Protein AF-A0A1Y1RJQ8-F1 (afdb_monomer)

Radius of gyration: 28.85 Å; Cα contacts (8 Å, |Δi|>4): 437; chains: 1; bounding box: 69×80×70 Å

Structure (mmCIF, N/CA/C/O backbone):
data_AF-A0A1Y1RJQ8-F1
#
_entry.id   AF-A0A1Y1RJQ8-F1
#
loop_
_atom_site.group_PDB
_atom_site.id
_atom_site.type_symbol
_atom_site.label_atom_id
_atom_site.label_alt_id
_atom_site.label_comp_id
_atom_site.label_asym_id
_atom_site.label_entity_id
_atom_site.label_seq_id
_atom_site.pdbx_PDB_ins_code
_atom_site.Cartn_x
_atom_site.Cartn_y
_atom_site.Cartn_z
_atom_site.occupancy
_atom_site.B_iso_or_equiv
_atom_site.auth_seq_id
_atom_site.auth_comp_id
_atom_site.auth_asym_id
_atom_site.auth_atom_id
_atom_site.pdbx_PDB_model_num
ATOM 1 N N . MET A 1 1 ? 31.037 60.195 -4.379 1.00 58.50 1 MET A N 1
ATOM 2 C CA . MET A 1 1 ? 31.480 58.779 -4.381 1.00 58.50 1 MET A CA 1
ATOM 3 C C . MET A 1 1 ? 30.367 57.716 -4.302 1.00 58.50 1 MET A C 1
ATOM 5 O O . MET A 1 1 ? 30.694 56.552 -4.459 1.00 58.50 1 MET A O 1
ATOM 9 N N . ARG A 1 2 ? 29.068 58.037 -4.128 1.00 60.66 2 ARG A N 1
ATOM 10 C CA . ARG A 1 2 ? 27.996 57.008 -4.025 1.00 60.66 2 ARG A CA 1
ATOM 11 C C . ARG A 1 2 ? 27.437 56.476 -5.358 1.00 60.66 2 ARG A C 1
ATOM 13 O O . ARG A 1 2 ? 26.964 55.348 -5.404 1.00 60.66 2 ARG A O 1
ATOM 20 N N . LYS A 1 3 ? 27.526 57.255 -6.444 1.00 63.34 3 LYS A N 1
ATOM 21 C CA . LYS A 1 3 ? 27.051 56.862 -7.785 1.00 63.34 3 LYS A CA 1
ATOM 22 C C . LYS A 1 3 ? 27.709 55.590 -8.369 1.00 63.34 3 LYS A C 1
ATOM 24 O O . LYS A 1 3 ? 26.961 54.772 -8.890 1.00 63.34 3 LYS A O 1
ATOM 29 N N . PRO A 1 4 ? 29.039 55.365 -8.267 1.00 74.38 4 PRO A N 1
ATOM 30 C CA . PRO A 1 4 ? 29.648 54.153 -8.825 1.00 74.38 4 PRO A CA 1
ATOM 31 C C . PRO A 1 4 ? 29.247 52.885 -8.063 1.00 74.38 4 PRO A C 1
ATOM 33 O O . PRO A 1 4 ? 29.006 51.862 -8.686 1.00 74.38 4 PRO A O 1
ATOM 36 N N . ILE A 1 5 ? 29.089 52.960 -6.736 1.00 80.38 5 ILE A N 1
ATOM 37 C CA . ILE A 1 5 ? 28.665 51.813 -5.917 1.00 80.38 5 ILE A CA 1
ATOM 38 C C . ILE A 1 5 ? 27.231 51.404 -6.271 1.00 80.38 5 ILE A C 1
ATOM 40 O O . ILE A 1 5 ? 26.983 50.226 -6.481 1.00 80.38 5 ILE A O 1
ATOM 44 N N . PHE A 1 6 ? 26.321 52.375 -6.411 1.00 84.50 6 PHE A N 1
ATOM 45 C CA . PHE A 1 6 ? 24.935 52.127 -6.825 1.00 84.50 6 PHE A CA 1
ATOM 46 C C . PHE A 1 6 ? 24.837 51.500 -8.225 1.00 84.50 6 PHE A C 1
ATOM 48 O O . PHE A 1 6 ? 24.036 50.600 -8.455 1.00 84.50 6 PHE A O 1
ATOM 55 N N . MET A 1 7 ? 25.677 51.951 -9.158 1.00 82.06 7 MET A N 1
ATOM 56 C CA . MET A 1 7 ? 25.718 51.412 -10.517 1.00 82.06 7 MET A CA 1
ATOM 57 C C . MET A 1 7 ? 26.239 49.967 -10.544 1.00 82.06 7 MET A C 1
ATOM 59 O O . MET A 1 7 ? 25.700 49.141 -11.274 1.00 82.06 7 MET A O 1
ATOM 63 N N . ILE A 1 8 ? 27.236 49.642 -9.713 1.00 87.12 8 ILE A N 1
ATOM 64 C CA . ILE A 1 8 ? 27.783 48.283 -9.592 1.00 87.12 8 ILE A CA 1
ATOM 65 C C . ILE A 1 8 ? 26.758 47.329 -8.967 1.00 87.12 8 ILE A C 1
ATOM 67 O O . ILE A 1 8 ? 26.554 46.239 -9.495 1.00 87.12 8 ILE A O 1
ATOM 71 N N . THR A 1 9 ? 26.062 47.724 -7.895 1.00 86.69 9 THR A N 1
ATOM 72 C CA . THR A 1 9 ? 24.996 46.883 -7.321 1.00 86.69 9 THR A CA 1
ATOM 73 C C . THR A 1 9 ? 23.839 46.681 -8.291 1.00 86.69 9 THR A C 1
ATOM 75 O O . THR A 1 9 ? 23.338 45.565 -8.393 1.00 86.69 9 THR A O 1
ATOM 78 N N . MET A 1 10 ? 23.447 47.706 -9.053 1.00 88.25 10 MET A N 1
ATOM 79 C CA . MET A 1 10 ? 22.406 47.559 -10.075 1.00 88.25 10 MET A CA 1
ATOM 80 C C . MET A 1 10 ? 22.827 46.589 -11.190 1.00 88.25 10 MET A C 1
ATOM 82 O O . MET A 1 10 ? 22.010 45.794 -11.646 1.00 88.25 10 MET A O 1
ATOM 86 N N . LEU A 1 11 ? 24.103 46.610 -11.594 1.00 88.19 11 LEU A N 1
ATOM 87 C CA . LEU A 1 11 ? 24.647 45.691 -12.596 1.00 88.19 11 LEU A CA 1
ATOM 88 C C . LEU A 1 11 ? 24.654 44.239 -12.093 1.00 88.19 11 LEU A C 1
ATOM 90 O O . LEU A 1 11 ? 24.272 43.337 -12.830 1.00 88.19 11 LEU A O 1
ATOM 94 N N . ILE A 1 12 ? 25.035 44.015 -10.832 1.00 88.88 12 ILE A N 1
ATOM 95 C CA . ILE A 1 12 ? 25.024 42.681 -10.209 1.00 88.88 12 ILE A CA 1
ATOM 96 C C . ILE A 1 12 ? 23.592 42.144 -10.111 1.00 88.88 12 ILE A C 1
ATOM 98 O O . ILE A 1 12 ? 23.353 40.986 -10.444 1.00 88.88 12 ILE A O 1
ATOM 102 N N . ILE A 1 13 ? 22.632 42.987 -9.715 1.00 89.12 13 ILE A N 1
ATOM 103 C CA . ILE A 1 13 ? 21.210 42.619 -9.674 1.00 89.12 13 ILE A CA 1
ATOM 104 C C . ILE A 1 13 ? 20.706 42.278 -11.080 1.00 89.12 13 ILE A C 1
ATOM 106 O O . ILE A 1 13 ? 20.003 41.288 -11.245 1.00 89.12 13 ILE A O 1
ATOM 110 N N . LEU A 1 14 ? 21.089 43.052 -12.099 1.00 89.12 14 LEU A N 1
ATOM 111 C CA . LEU A 1 14 ? 20.691 42.790 -13.480 1.00 89.12 14 LEU A CA 1
ATOM 112 C C . LEU A 1 14 ? 21.265 41.462 -13.992 1.00 89.12 14 LEU A C 1
ATOM 114 O O . LEU A 1 14 ? 20.522 40.677 -14.567 1.00 89.12 14 LEU A O 1
ATOM 118 N N . ILE A 1 15 ? 22.546 41.178 -13.729 1.00 87.38 15 ILE A N 1
ATOM 119 C CA . ILE A 1 15 ? 23.178 39.902 -14.095 1.00 87.38 15 ILE A CA 1
ATOM 120 C C . ILE A 1 15 ? 22.456 38.740 -13.403 1.00 87.38 15 ILE A C 1
ATOM 122 O O . ILE A 1 15 ? 22.076 37.780 -14.068 1.00 87.38 15 ILE A O 1
ATOM 126 N N . PHE A 1 16 ? 22.185 38.858 -12.103 1.00 86.38 16 PHE A N 1
ATOM 127 C CA . PHE A 1 16 ? 21.481 37.830 -11.336 1.00 86.38 16 PHE A CA 1
ATOM 128 C C . PHE A 1 16 ? 20.039 37.604 -11.823 1.00 86.38 16 PHE A C 1
ATOM 130 O O . PHE A 1 16 ? 19.578 36.469 -11.927 1.00 86.38 16 PHE A O 1
ATOM 137 N N . LEU A 1 17 ? 19.329 38.673 -12.194 1.00 82.88 17 LEU A N 1
ATOM 138 C CA . LEU A 1 17 ? 18.002 38.569 -12.802 1.00 82.88 17 LEU A CA 1
ATOM 139 C C . LEU A 1 17 ? 18.067 37.919 -14.187 1.00 82.88 17 LEU A C 1
ATOM 141 O O . LEU A 1 17 ? 17.207 37.106 -14.504 1.00 82.88 17 LEU A O 1
ATOM 145 N N . THR A 1 18 ? 19.086 38.223 -14.997 1.00 78.88 18 THR A N 1
ATOM 146 C CA . THR A 1 18 ? 19.250 37.591 -16.315 1.00 78.88 18 THR A CA 1
ATOM 147 C C . THR A 1 18 ? 19.626 36.120 -16.228 1.00 78.88 18 THR A C 1
ATOM 149 O O . THR A 1 18 ? 19.178 35.358 -17.076 1.00 78.88 18 THR A O 1
ATOM 152 N N . THR A 1 19 ? 20.397 35.691 -15.222 1.00 76.50 19 THR A N 1
ATOM 153 C CA . THR A 1 19 ? 20.696 34.265 -15.020 1.00 76.50 19 THR A CA 1
ATOM 154 C C . THR A 1 19 ? 19.453 33.512 -14.576 1.00 76.50 19 THR A C 1
ATOM 156 O O . THR A 1 19 ? 19.114 32.523 -15.204 1.00 76.50 19 THR A O 1
ATOM 159 N N . ILE A 1 20 ? 18.699 34.040 -13.604 1.00 75.19 20 ILE A N 1
ATOM 160 C CA . ILE A 1 20 ? 17.432 33.428 -13.168 1.00 75.19 20 ILE A CA 1
ATOM 161 C C . ILE A 1 20 ? 16.429 33.355 -14.324 1.00 75.19 20 ILE A C 1
ATOM 163 O O . ILE A 1 20 ? 15.769 32.339 -14.519 1.00 75.19 20 ILE A O 1
ATOM 167 N N . PHE A 1 21 ? 16.306 34.435 -15.098 1.00 73.12 21 PHE A N 1
ATOM 168 C CA . PHE A 1 21 ? 15.385 34.486 -16.227 1.00 73.12 21 PHE A CA 1
ATOM 169 C C . PHE A 1 21 ? 15.815 33.553 -17.364 1.00 73.12 21 PHE A C 1
ATOM 171 O O . PHE A 1 21 ? 14.969 32.894 -17.962 1.00 73.12 21 PHE A O 1
ATOM 178 N N . ASN A 1 22 ? 17.118 33.459 -17.643 1.00 73.00 22 ASN A N 1
ATOM 179 C CA . ASN A 1 22 ? 17.637 32.489 -18.599 1.00 73.00 22 ASN A CA 1
ATOM 180 C C . ASN A 1 22 ? 17.393 31.064 -18.120 1.00 73.00 22 ASN A C 1
ATOM 182 O O . ASN A 1 22 ? 16.902 30.281 -18.915 1.00 73.00 22 ASN A O 1
ATOM 186 N N . ASP A 1 23 ? 17.675 30.732 -16.861 1.00 73.25 23 ASP A N 1
ATOM 187 C CA . ASP A 1 23 ? 17.463 29.384 -16.325 1.00 73.25 23 ASP A CA 1
ATOM 188 C C . ASP A 1 23 ? 15.987 28.969 -16.443 1.00 73.25 23 ASP A C 1
ATOM 190 O O . ASP A 1 23 ? 15.690 27.893 -16.959 1.00 73.25 23 ASP A O 1
ATOM 194 N N . ALA A 1 24 ? 15.054 29.867 -16.103 1.00 68.62 24 ALA A N 1
ATOM 195 C CA . ALA A 1 24 ? 13.619 29.626 -16.274 1.00 68.62 24 ALA A CA 1
ATOM 196 C C . ALA A 1 24 ? 13.218 29.424 -17.751 1.00 68.62 24 ALA A C 1
ATOM 198 O O . ALA A 1 24 ? 12.455 28.513 -18.076 1.00 68.62 24 ALA A O 1
ATOM 199 N N . LEU A 1 25 ? 13.757 30.237 -18.668 1.00 70.50 25 LEU A N 1
ATOM 200 C CA . LEU A 1 25 ? 13.516 30.080 -20.106 1.00 70.50 25 LEU A CA 1
ATOM 201 C C . LEU A 1 25 ? 14.195 28.837 -20.696 1.00 70.50 25 LEU A C 1
ATOM 203 O O . LEU A 1 25 ? 13.677 28.263 -21.653 1.00 70.50 25 LEU A O 1
ATOM 207 N N . TYR A 1 26 ? 15.350 28.429 -20.170 1.00 75.06 26 TYR A N 1
ATOM 208 C CA . TYR A 1 26 ? 16.044 27.207 -20.566 1.00 75.06 26 TYR A CA 1
ATOM 209 C C . TYR A 1 26 ? 15.225 25.982 -20.165 1.00 75.06 26 TYR A C 1
ATOM 211 O O . TYR A 1 26 ? 15.033 25.105 -21.002 1.00 75.06 26 TYR A O 1
ATOM 219 N N . GLU A 1 27 ? 14.677 25.945 -18.949 1.00 70.62 27 GLU A N 1
ATOM 220 C CA . GLU A 1 27 ? 13.805 24.852 -18.502 1.00 70.62 27 GLU A CA 1
ATOM 221 C C . GLU A 1 27 ? 12.527 24.736 -19.345 1.00 70.62 27 GLU A C 1
ATOM 223 O O . GLU A 1 27 ? 12.127 23.632 -19.723 1.00 70.62 27 GLU A O 1
ATOM 228 N N . GLU A 1 28 ? 11.883 25.859 -19.677 1.00 72.25 28 GLU A N 1
ATOM 229 C CA . GLU A 1 28 ? 10.682 25.859 -20.519 1.00 72.25 28 GLU A CA 1
ATO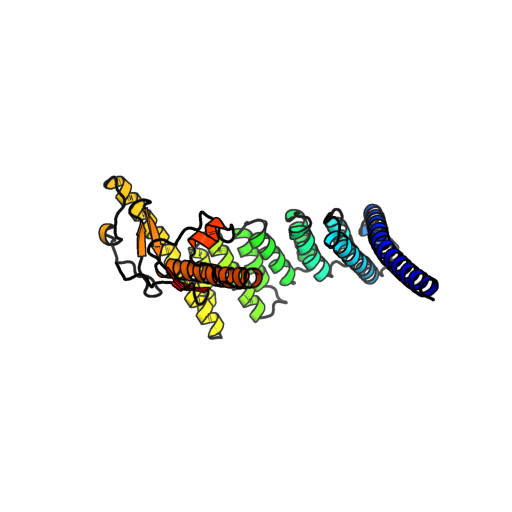M 230 C C . GLU A 1 28 ? 10.992 25.435 -21.963 1.00 72.25 28 GLU A C 1
ATOM 232 O O . GLU A 1 28 ? 10.290 24.595 -22.530 1.00 72.25 28 GLU A O 1
ATOM 237 N N . ARG A 1 29 ? 12.079 25.950 -22.554 1.00 73.25 29 ARG A N 1
ATOM 238 C CA . ARG A 1 29 ? 12.508 25.570 -23.910 1.00 73.25 29 ARG A CA 1
ATOM 239 C C . ARG A 1 29 ? 12.917 24.110 -24.002 1.00 73.25 29 ARG A C 1
ATOM 241 O O . ARG A 1 29 ? 12.561 23.457 -24.981 1.00 73.25 29 ARG A O 1
ATOM 248 N N . GLU A 1 30 ? 13.651 23.603 -23.017 1.00 75.06 30 GLU A N 1
ATOM 249 C CA . GLU A 1 30 ? 14.094 22.211 -23.019 1.00 75.06 30 GLU A CA 1
ATOM 250 C C . GLU A 1 30 ? 12.903 21.262 -22.843 1.00 75.06 30 GLU A C 1
ATOM 252 O O . GLU A 1 30 ? 12.811 20.275 -23.565 1.00 75.06 30 GLU A O 1
ATOM 257 N N . ARG A 1 31 ? 11.916 21.603 -22.001 1.00 74.88 31 ARG A N 1
ATOM 258 C CA . ARG A 1 31 ? 10.649 20.856 -21.905 1.00 74.88 31 ARG A CA 1
ATOM 259 C C . ARG A 1 31 ? 9.918 20.796 -23.244 1.00 74.88 31 ARG A C 1
ATOM 261 O O . ARG A 1 31 ? 9.636 19.707 -23.727 1.00 74.88 31 ARG A O 1
ATOM 268 N N . VAL A 1 32 ? 9.670 21.951 -23.869 1.00 75.19 32 VAL A N 1
ATOM 269 C CA . VAL A 1 32 ? 8.973 22.043 -25.165 1.00 75.19 32 VAL A CA 1
ATOM 270 C C . VAL A 1 32 ? 9.724 21.277 -26.260 1.00 75.19 32 VAL A C 1
ATOM 272 O O . VAL A 1 32 ? 9.112 20.625 -27.108 1.00 75.19 32 VAL A O 1
ATOM 275 N N . ARG A 1 33 ? 11.059 21.322 -26.238 1.00 77.00 33 ARG A N 1
ATOM 276 C CA . ARG A 1 33 ? 11.903 20.548 -27.146 1.00 77.00 33 ARG A CA 1
ATOM 277 C C . ARG A 1 33 ? 11.754 19.047 -26.911 1.00 77.00 33 ARG A C 1
ATOM 279 O O . ARG A 1 33 ? 11.549 18.324 -27.881 1.00 77.00 33 ARG A O 1
ATOM 286 N N . ILE A 1 34 ? 11.851 18.580 -25.665 1.00 75.00 34 ILE A N 1
ATOM 287 C CA . ILE A 1 34 ? 11.703 17.158 -25.333 1.00 75.00 34 ILE A CA 1
ATOM 288 C C . ILE A 1 34 ? 10.293 16.680 -25.700 1.00 75.00 34 ILE A C 1
ATOM 290 O O . ILE A 1 34 ? 10.169 15.625 -26.311 1.00 75.00 34 ILE A O 1
ATOM 294 N N . ASP A 1 35 ? 9.245 17.460 -25.425 1.00 76.25 35 ASP A N 1
ATOM 295 C CA . ASP A 1 35 ? 7.868 17.154 -25.836 1.00 76.25 35 ASP A CA 1
ATOM 296 C C . ASP A 1 35 ? 7.753 16.937 -27.350 1.00 76.25 35 ASP A C 1
ATOM 298 O O . ASP A 1 35 ? 7.190 15.935 -27.795 1.00 76.25 35 ASP A O 1
ATOM 302 N N . MET A 1 36 ? 8.320 17.843 -28.156 1.00 71.94 36 MET A N 1
ATOM 303 C CA . MET A 1 36 ? 8.352 17.668 -29.610 1.00 71.94 36 MET A CA 1
ATOM 304 C C . MET A 1 36 ? 9.169 16.437 -30.008 1.00 71.94 36 MET A C 1
ATOM 306 O O . MET A 1 36 ? 8.701 15.634 -30.812 1.00 71.94 36 MET A O 1
ATOM 310 N N . GLU A 1 37 ? 10.365 16.248 -29.443 1.00 75.62 37 GLU A N 1
ATOM 311 C CA . GLU A 1 37 ? 11.200 15.077 -29.730 1.00 75.62 37 GLU A CA 1
ATOM 312 C C . GLU A 1 37 ? 10.463 13.763 -29.428 1.00 75.62 37 GLU A C 1
ATOM 314 O O . GLU A 1 37 ? 10.590 12.823 -30.209 1.00 75.62 37 GLU A O 1
ATOM 319 N N . MET A 1 38 ? 9.669 13.703 -28.352 1.00 77.38 38 MET A N 1
ATOM 320 C CA . MET A 1 38 ? 8.907 12.512 -27.955 1.00 77.38 38 MET A CA 1
ATOM 321 C C . MET A 1 38 ? 7.653 12.295 -28.798 1.00 77.38 38 MET A C 1
ATOM 323 O O . MET A 1 38 ? 7.355 11.153 -29.148 1.00 77.38 38 MET A O 1
ATOM 327 N N . ALA A 1 39 ? 6.964 13.369 -29.188 1.00 71.38 39 ALA A N 1
ATOM 328 C CA . ALA A 1 39 ? 5.817 13.295 -30.090 1.00 71.38 39 ALA A CA 1
ATOM 329 C C . ALA A 1 39 ? 6.194 12.725 -31.471 1.00 71.38 39 ALA A C 1
ATOM 331 O O . ALA A 1 39 ? 5.405 12.000 -32.077 1.00 71.38 39 ALA A O 1
ATOM 332 N N . TYR A 1 40 ? 7.401 13.029 -31.963 1.00 67.75 40 TYR A N 1
ATOM 333 C CA . TYR A 1 40 ? 7.912 12.531 -33.246 1.00 67.75 40 TYR A CA 1
ATOM 334 C C . TYR A 1 40 ? 8.837 11.315 -33.114 1.00 67.75 40 TYR A C 1
ATOM 336 O O . TYR A 1 40 ? 9.342 10.824 -34.128 1.00 67.75 40 TYR A O 1
ATOM 344 N N . PHE A 1 41 ? 9.083 10.821 -31.896 1.00 71.69 41 PHE A N 1
ATOM 345 C CA . PHE A 1 41 ? 9.999 9.704 -31.702 1.00 71.69 41 PHE A CA 1
ATOM 346 C C . PHE A 1 41 ? 9.408 8.429 -32.324 1.00 71.69 41 PHE A C 1
ATOM 348 O O . PHE A 1 41 ? 8.265 8.072 -32.009 1.00 71.69 41 PHE A O 1
ATOM 355 N N . PRO A 1 42 ? 10.148 7.739 -33.213 1.00 69.75 42 PRO A N 1
ATOM 356 C CA . PRO A 1 42 ? 9.630 6.580 -33.928 1.00 69.75 42 PRO A CA 1
ATOM 357 C C . PRO A 1 42 ? 9.262 5.447 -32.967 1.00 69.75 42 PRO A C 1
ATOM 359 O O . PRO A 1 42 ? 9.831 5.315 -31.882 1.00 69.75 42 PRO A O 1
ATOM 362 N N . ASN A 1 43 ? 8.317 4.599 -33.386 1.00 67.12 43 ASN A N 1
ATOM 363 C CA . ASN A 1 43 ? 7.957 3.415 -32.610 1.00 67.12 43 ASN A CA 1
ATOM 364 C C . ASN A 1 43 ? 9.181 2.494 -32.415 1.00 67.12 43 ASN A C 1
ATOM 366 O O . ASN A 1 43 ? 10.096 2.461 -33.245 1.00 67.12 43 ASN A O 1
ATOM 370 N N . GLY A 1 44 ? 9.201 1.739 -31.312 1.00 62.44 44 GLY A N 1
ATOM 371 C CA . GLY A 1 44 ? 10.363 0.931 -30.927 1.00 62.44 44 GLY A CA 1
ATOM 372 C C . GLY A 1 44 ? 10.797 -0.077 -31.998 1.00 62.44 44 GLY A C 1
ATOM 373 O O . GLY A 1 44 ? 11.987 -0.323 -32.163 1.00 62.44 44 GLY A O 1
ATOM 374 N N . VAL A 1 45 ? 9.856 -0.589 -32.799 1.00 65.31 45 VAL A N 1
ATOM 375 C CA . VAL A 1 45 ? 10.121 -1.547 -33.887 1.00 65.31 45 VAL A CA 1
ATOM 376 C C . VAL A 1 45 ? 10.975 -0.936 -35.002 1.00 65.31 45 VAL A C 1
ATOM 378 O O . VAL A 1 45 ? 11.930 -1.567 -35.454 1.00 65.31 45 VAL A O 1
ATOM 381 N N . PHE A 1 46 ? 10.662 0.286 -35.442 1.00 67.94 46 PHE A N 1
ATOM 382 C CA . PHE A 1 46 ? 11.440 0.972 -36.478 1.00 67.94 46 PHE A CA 1
ATOM 383 C C . PHE A 1 46 ? 12.817 1.382 -35.955 1.00 67.94 46 PHE A C 1
ATOM 385 O O . PHE A 1 46 ? 13.829 1.228 -36.641 1.00 67.94 46 PHE A O 1
ATOM 392 N N . LEU A 1 47 ? 12.867 1.856 -34.710 1.00 73.00 47 LEU A N 1
ATOM 393 C CA . LEU A 1 47 ? 14.119 2.277 -34.101 1.00 73.00 47 LEU A CA 1
ATOM 394 C C . LEU A 1 47 ? 15.085 1.104 -33.906 1.00 73.00 47 LEU A C 1
ATOM 396 O O . LEU A 1 47 ? 16.267 1.250 -34.196 1.00 73.00 47 LEU A O 1
ATOM 400 N N . LYS A 1 48 ? 14.576 -0.073 -33.525 1.00 74.06 48 LYS A N 1
ATOM 401 C CA . LYS A 1 48 ? 15.361 -1.310 -33.403 1.00 74.06 48 LYS A CA 1
ATOM 402 C C . LYS A 1 48 ? 16.096 -1.674 -34.698 1.00 74.06 48 LYS A C 1
ATOM 404 O O . LYS A 1 48 ? 17.256 -2.069 -34.686 1.00 74.06 48 LYS A O 1
ATOM 409 N N . GLN A 1 49 ? 15.445 -1.484 -35.846 1.00 76.06 49 GLN A N 1
ATOM 410 C CA . GLN A 1 49 ? 16.076 -1.708 -37.150 1.00 76.06 49 GLN A CA 1
ATOM 411 C C . GLN A 1 49 ? 17.141 -0.646 -37.461 1.00 76.06 49 GLN A C 1
ATOM 413 O O . GLN A 1 49 ? 18.197 -0.971 -38.001 1.00 76.06 49 GLN A O 1
ATOM 418 N N . ALA A 1 50 ? 16.885 0.612 -37.092 1.00 77.25 50 ALA A N 1
ATOM 419 C CA . ALA A 1 50 ? 17.799 1.724 -37.339 1.00 77.25 50 ALA A CA 1
ATOM 420 C C . ALA A 1 50 ? 19.090 1.648 -36.506 1.00 77.25 50 ALA A C 1
ATOM 422 O O . ALA A 1 50 ? 20.142 2.078 -36.975 1.00 77.25 50 ALA A O 1
ATOM 423 N N . VAL A 1 51 ? 19.029 1.091 -35.293 1.00 83.56 51 VAL A N 1
ATOM 424 C CA . VAL A 1 51 ? 20.183 1.009 -34.379 1.00 83.56 51 VAL A CA 1
ATOM 425 C C . VAL A 1 51 ? 21.055 -0.234 -34.597 1.00 83.56 51 VAL A C 1
ATOM 427 O O . VAL A 1 51 ? 22.046 -0.400 -33.894 1.00 83.56 51 VAL A O 1
ATOM 430 N N . MET A 1 52 ? 20.731 -1.084 -35.582 1.00 82.19 52 MET A N 1
ATOM 431 C CA . MET A 1 52 ? 21.572 -2.191 -36.076 1.00 82.19 52 MET A CA 1
ATOM 432 C C . MET A 1 52 ? 22.181 -3.084 -34.972 1.00 82.19 52 MET A C 1
ATOM 434 O O . MET A 1 52 ? 23.350 -3.462 -35.046 1.00 82.19 52 MET A O 1
ATOM 438 N N . GLY A 1 53 ? 21.398 -3.427 -33.944 1.00 80.75 53 GLY A N 1
ATOM 439 C CA . GLY A 1 53 ? 21.827 -4.313 -32.854 1.00 80.75 53 GLY A CA 1
ATOM 440 C C . GLY A 1 53 ? 22.412 -3.611 -31.623 1.00 80.75 53 GLY A C 1
ATOM 441 O O . GLY A 1 53 ? 22.726 -4.281 -30.643 1.00 80.75 53 GLY A O 1
ATOM 442 N N . TYR A 1 54 ? 22.496 -2.276 -31.612 1.00 87.62 54 TYR A N 1
ATOM 443 C CA . TYR A 1 54 ? 22.821 -1.481 -30.417 1.00 87.62 54 TYR A CA 1
ATOM 444 C C . TYR A 1 54 ? 21.576 -1.145 -29.574 1.00 87.62 54 TYR A C 1
ATOM 446 O O . TYR A 1 54 ? 21.485 -0.070 -28.978 1.00 87.62 54 TYR A O 1
ATOM 454 N N . ASP A 1 55 ? 20.611 -2.066 -29.518 1.00 87.44 55 ASP A N 1
ATOM 455 C CA . ASP A 1 55 ? 19.280 -1.840 -28.941 1.00 87.44 55 ASP A CA 1
ATOM 456 C C . ASP A 1 55 ? 19.339 -1.421 -27.465 1.00 87.44 55 ASP A C 1
ATOM 458 O O . ASP A 1 55 ? 18.654 -0.483 -27.067 1.00 87.44 55 ASP A O 1
ATOM 462 N N . MET A 1 56 ? 20.209 -2.053 -26.670 1.00 89.75 56 MET A N 1
ATOM 463 C CA . MET A 1 56 ? 20.383 -1.737 -25.243 1.00 89.75 56 MET A CA 1
ATOM 464 C C . MET A 1 56 ? 20.933 -0.321 -25.030 1.00 89.75 56 MET A C 1
ATOM 466 O O . MET A 1 56 ? 20.398 0.441 -24.234 1.00 89.75 56 MET A O 1
ATOM 470 N N . VAL A 1 57 ? 21.947 0.082 -25.805 1.00 91.94 57 VAL A N 1
ATOM 471 C CA . VAL A 1 57 ? 22.520 1.438 -25.717 1.00 91.94 57 VAL A CA 1
ATOM 472 C C . VAL A 1 57 ? 21.489 2.482 -26.146 1.00 91.94 57 VAL A C 1
ATOM 474 O O . VAL A 1 57 ? 21.380 3.549 -25.543 1.00 91.94 57 VAL A O 1
ATOM 477 N N . ALA A 1 58 ? 20.700 2.177 -27.177 1.00 90.06 58 ALA A N 1
ATOM 478 C CA . ALA A 1 58 ? 19.594 3.032 -27.581 1.00 90.06 58 ALA A CA 1
ATOM 479 C C . ALA A 1 58 ? 18.532 3.139 -26.474 1.00 90.06 58 ALA A C 1
ATOM 481 O O . ALA A 1 58 ? 18.062 4.242 -26.194 1.00 90.06 58 ALA A O 1
ATOM 482 N N . ALA A 1 59 ? 18.198 2.028 -25.808 1.00 92.75 59 ALA A N 1
ATOM 483 C CA . ALA A 1 59 ? 17.280 2.010 -24.673 1.00 92.75 59 ALA A CA 1
ATOM 484 C C . ALA A 1 59 ? 17.795 2.882 -23.518 1.00 92.75 59 ALA A C 1
ATOM 486 O O . ALA A 1 59 ? 17.024 3.676 -22.981 1.00 92.75 59 ALA A O 1
ATOM 487 N N . ASP A 1 60 ? 19.092 2.821 -23.200 1.00 92.50 60 ASP A N 1
ATOM 488 C CA . ASP A 1 60 ? 19.730 3.659 -22.176 1.00 92.50 60 ASP A CA 1
ATOM 489 C C . ASP A 1 60 ? 19.645 5.156 -22.507 1.00 92.50 60 ASP A C 1
ATOM 491 O O . ASP A 1 60 ? 19.335 5.983 -21.644 1.00 92.50 60 ASP A O 1
ATOM 495 N N . VAL A 1 61 ? 19.866 5.530 -23.772 1.00 91.25 61 VAL A N 1
ATOM 496 C CA . VAL A 1 61 ? 19.724 6.925 -24.220 1.00 91.25 61 VAL A CA 1
ATOM 497 C C . VAL A 1 61 ? 18.279 7.396 -24.070 1.00 91.25 61 VAL A C 1
ATOM 499 O O . VAL A 1 61 ? 18.036 8.491 -23.555 1.00 91.25 61 VAL A O 1
ATOM 502 N N . VAL A 1 62 ? 17.307 6.582 -24.491 1.00 91.00 62 VAL A N 1
ATOM 503 C CA . VAL A 1 62 ? 15.882 6.920 -24.348 1.00 91.00 62 VAL A CA 1
ATOM 504 C C . VAL A 1 62 ? 15.485 6.971 -22.869 1.00 91.00 62 VAL A C 1
ATOM 506 O O . VAL A 1 62 ? 14.734 7.861 -22.479 1.00 91.00 62 VAL A O 1
ATOM 509 N N . TRP A 1 63 ? 16.039 6.105 -22.021 1.00 94.38 63 TRP A N 1
ATOM 510 C CA . TRP A 1 63 ? 15.843 6.131 -20.571 1.00 94.38 63 TRP A CA 1
ATOM 511 C C . TRP A 1 63 ? 16.329 7.439 -19.936 1.00 94.38 63 TRP A C 1
ATOM 513 O O . TRP A 1 63 ? 15.598 8.048 -19.152 1.00 94.38 63 TRP A O 1
ATOM 523 N N . LEU A 1 64 ? 17.507 7.943 -20.317 1.00 92.69 64 LEU A N 1
ATOM 524 C CA . LEU A 1 64 ? 17.977 9.252 -19.848 1.00 92.69 64 LEU A CA 1
ATOM 525 C C . LEU A 1 64 ? 17.034 10.382 -20.275 1.00 92.69 64 LEU A C 1
ATOM 527 O O . LEU A 1 64 ? 16.727 11.263 -19.468 1.00 92.69 64 LEU A O 1
ATOM 531 N N . LYS A 1 65 ? 16.520 10.333 -21.510 1.00 89.50 65 LYS A N 1
ATOM 532 C CA . LYS A 1 65 ? 15.504 11.291 -21.961 1.00 89.50 65 LYS A CA 1
ATOM 533 C C . LYS A 1 65 ? 14.192 11.152 -21.185 1.00 89.50 65 LYS A C 1
ATOM 535 O O . LYS A 1 65 ? 13.575 12.164 -20.875 1.00 89.50 65 LYS A O 1
ATOM 540 N N . ALA A 1 66 ? 13.788 9.935 -20.820 1.00 91.25 66 ALA A N 1
ATOM 541 C CA . ALA A 1 66 ? 12.600 9.687 -20.004 1.00 91.25 66 ALA A CA 1
ATOM 542 C C . ALA A 1 66 ? 12.722 10.318 -18.611 1.00 91.25 66 ALA A C 1
ATOM 544 O O . ALA A 1 66 ? 11.776 10.943 -18.133 1.00 91.25 66 ALA A O 1
ATOM 545 N N . ILE A 1 67 ? 13.897 10.208 -17.980 1.00 90.31 67 ILE A N 1
ATOM 546 C CA . ILE A 1 67 ? 14.178 10.860 -16.694 1.00 90.31 67 ILE A CA 1
ATOM 547 C C . ILE A 1 67 ? 14.098 12.382 -16.833 1.00 90.31 67 ILE A C 1
ATOM 549 O O . ILE A 1 67 ? 13.478 13.034 -15.995 1.00 90.31 67 ILE A O 1
ATOM 553 N N . GLN A 1 68 ? 14.697 12.952 -17.883 1.00 87.75 68 GLN A N 1
ATOM 554 C CA . GLN A 1 68 ? 14.672 14.400 -18.123 1.00 87.75 68 GLN A CA 1
ATOM 555 C C . GLN A 1 68 ? 13.252 14.905 -18.389 1.00 87.75 68 GLN A C 1
ATOM 557 O O . GLN A 1 68 ? 12.832 15.886 -17.778 1.00 87.75 68 GLN A O 1
ATOM 562 N N . TYR A 1 69 ? 12.493 14.193 -19.226 1.00 89.88 69 TYR A N 1
ATOM 563 C CA . TYR A 1 69 ? 11.079 14.454 -19.475 1.00 89.88 69 TYR A CA 1
ATOM 564 C C . TYR A 1 69 ? 10.286 14.467 -18.165 1.00 89.88 69 TYR A C 1
ATOM 566 O O . TYR A 1 69 ? 9.670 15.471 -17.805 1.00 89.88 69 TYR A O 1
ATOM 574 N N . TYR A 1 70 ? 10.358 13.373 -17.402 1.00 90.38 70 TYR A N 1
ATOM 575 C CA . TYR A 1 70 ? 9.644 13.252 -16.138 1.00 90.38 70 TYR A CA 1
ATOM 576 C C . TYR A 1 70 ? 10.043 14.358 -15.151 1.00 90.38 70 TYR A C 1
ATOM 578 O O . TYR A 1 70 ? 9.167 15.009 -14.585 1.00 90.38 70 TYR A O 1
ATOM 586 N N . GLY A 1 71 ? 11.342 14.615 -14.977 1.00 87.06 71 GLY A N 1
ATOM 587 C CA . GLY A 1 71 ? 11.851 15.654 -14.081 1.00 87.06 71 GLY A CA 1
ATOM 588 C C . GLY A 1 71 ? 11.363 17.052 -14.462 1.00 87.06 71 GLY A C 1
ATOM 589 O O . GLY A 1 71 ? 10.857 17.778 -13.604 1.00 87.06 71 GLY A O 1
ATOM 590 N N . GLY A 1 72 ? 11.431 17.396 -15.751 1.00 86.06 72 GLY A N 1
ATOM 591 C CA . GLY A 1 72 ? 10.929 18.663 -16.277 1.00 86.06 72 GLY A CA 1
ATOM 592 C C . GLY A 1 72 ? 9.444 18.849 -15.970 1.00 86.06 72 GLY A C 1
ATOM 593 O O . GLY A 1 72 ? 9.059 19.843 -15.346 1.00 86.06 72 GLY A O 1
ATOM 594 N N . HIS A 1 73 ? 8.600 17.877 -16.330 1.00 87.06 73 HIS A N 1
ATOM 595 C CA . HIS A 1 73 ? 7.156 17.923 -16.061 1.00 87.06 73 HIS A CA 1
ATOM 596 C C . HIS A 1 73 ? 6.829 17.937 -14.569 1.00 87.06 73 HIS A C 1
ATOM 598 O O . HIS A 1 73 ? 6.003 18.740 -14.140 1.00 87.06 73 HIS A O 1
ATOM 604 N N . LYS A 1 74 ? 7.535 17.163 -13.742 1.00 87.12 74 LYS A N 1
ATOM 605 C CA . LYS A 1 74 ? 7.314 17.137 -12.290 1.00 87.12 74 LYS A CA 1
ATOM 606 C C . LYS A 1 74 ? 7.545 18.496 -11.625 1.00 87.12 74 LYS A C 1
ATOM 608 O O . LYS A 1 74 ? 6.794 18.851 -10.712 1.00 87.12 74 LYS A O 1
ATOM 613 N N . LEU A 1 75 ? 8.559 19.237 -12.076 1.00 83.44 75 LEU A N 1
ATOM 614 C CA . LEU A 1 75 ? 8.903 20.564 -11.556 1.00 83.44 75 LEU A CA 1
ATOM 615 C C . LEU A 1 75 ? 8.069 21.701 -12.168 1.00 83.44 75 LEU A C 1
ATOM 617 O O . LEU A 1 75 ? 7.985 22.768 -11.568 1.00 83.44 75 LEU A O 1
ATOM 621 N N . GLY A 1 76 ? 7.438 21.475 -13.325 1.00 83.50 76 GLY A N 1
ATOM 622 C CA . GLY A 1 76 ? 6.633 22.479 -14.027 1.00 83.50 76 GLY A CA 1
ATOM 623 C C . GLY A 1 76 ? 5.134 22.183 -14.021 1.00 83.50 76 GLY A C 1
ATOM 624 O O . GLY A 1 76 ? 4.476 22.243 -12.983 1.00 83.50 76 GLY A O 1
ATOM 625 N N . ASP A 1 77 ? 4.591 21.904 -15.207 1.00 81.94 77 ASP A N 1
ATOM 626 C CA . ASP A 1 77 ? 3.151 21.771 -15.485 1.00 81.94 77 ASP A CA 1
ATOM 627 C C . ASP A 1 77 ? 2.493 20.485 -14.948 1.00 81.94 77 ASP A C 1
ATOM 629 O O . ASP A 1 77 ? 1.268 20.428 -14.836 1.00 81.94 77 ASP A O 1
ATOM 633 N N . LYS A 1 78 ? 3.290 19.465 -14.599 1.00 86.31 78 LYS A N 1
ATOM 634 C CA . LYS A 1 78 ? 2.859 18.121 -14.178 1.00 86.31 78 LYS A CA 1
ATOM 635 C C . LYS A 1 78 ? 1.983 17.412 -15.216 1.00 86.31 78 LYS A C 1
ATOM 637 O O . LYS A 1 78 ? 1.140 16.588 -14.860 1.00 86.31 78 LYS A O 1
ATOM 642 N N . LEU A 1 79 ? 2.188 17.720 -16.496 1.00 85.81 79 LEU A N 1
ATOM 643 C CA . LEU A 1 79 ? 1.484 17.088 -17.609 1.00 85.81 79 LEU A CA 1
ATOM 644 C C . LEU A 1 79 ? 2.324 15.957 -18.201 1.00 85.81 79 LEU A C 1
ATOM 646 O O . LEU A 1 79 ? 3.256 16.172 -18.960 1.00 85.81 79 LEU A O 1
ATOM 650 N N . PHE A 1 80 ? 1.963 14.722 -17.877 1.00 89.25 80 PHE A N 1
ATOM 651 C CA . PHE A 1 80 ? 2.725 13.533 -18.257 1.00 89.25 80 PHE A CA 1
ATOM 652 C C . PHE A 1 80 ? 2.118 12.823 -19.473 1.00 89.25 80 PHE A C 1
ATOM 654 O O . PHE A 1 80 ? 1.684 11.671 -19.395 1.00 89.25 80 PHE A O 1
ATOM 661 N N . ILE A 1 81 ? 2.032 13.535 -20.596 1.00 87.69 81 ILE A N 1
ATOM 662 C CA . ILE A 1 81 ? 1.314 13.073 -21.795 1.00 87.69 81 ILE A CA 1
ATOM 663 C C . ILE A 1 81 ? 1.995 11.853 -22.425 1.00 87.69 81 ILE A C 1
ATOM 665 O O . ILE A 1 81 ? 1.293 10.932 -22.838 1.00 87.69 81 ILE A O 1
ATOM 669 N N . TRP A 1 82 ? 3.332 11.826 -22.451 1.00 89.06 82 TRP A N 1
ATOM 670 C CA . TRP A 1 82 ? 4.112 10.876 -23.255 1.00 89.06 82 TRP A CA 1
ATOM 671 C C . TRP A 1 82 ? 4.751 9.724 -22.476 1.00 89.06 82 TRP A C 1
ATOM 673 O O . TRP A 1 82 ? 5.441 8.908 -23.082 1.00 89.06 82 TRP A O 1
ATOM 683 N N . LEU A 1 83 ? 4.548 9.618 -21.156 1.00 90.75 83 LEU A N 1
ATOM 684 C CA . LEU A 1 83 ? 5.245 8.602 -20.351 1.00 90.75 83 LEU A CA 1
ATOM 685 C C . LEU A 1 83 ? 5.011 7.174 -20.863 1.00 90.75 83 LEU A C 1
ATOM 687 O O . LEU A 1 83 ? 5.964 6.404 -20.961 1.00 90.75 83 LEU A O 1
ATOM 691 N N . ASP A 1 84 ? 3.776 6.816 -21.223 1.00 90.25 84 ASP A N 1
ATOM 692 C CA . ASP A 1 84 ? 3.468 5.469 -21.712 1.00 90.25 84 ASP A CA 1
ATOM 693 C C . ASP A 1 84 ? 4.146 5.158 -23.051 1.00 90.25 84 ASP A C 1
ATOM 695 O O . ASP A 1 84 ? 4.670 4.056 -23.227 1.00 90.25 84 ASP A O 1
ATOM 699 N N . HIS A 1 85 ? 4.218 6.140 -23.953 1.00 90.69 85 HIS A N 1
ATOM 700 C CA . HIS A 1 85 ? 4.932 6.013 -25.224 1.00 90.69 85 HIS A CA 1
ATOM 701 C C . HIS A 1 85 ? 6.438 5.838 -25.005 1.00 90.69 85 HIS A C 1
ATOM 703 O O . HIS A 1 85 ? 7.034 4.889 -25.513 1.00 90.69 85 HIS A O 1
ATOM 709 N N . ILE A 1 86 ? 7.043 6.701 -24.183 1.00 92.00 86 ILE A N 1
ATOM 710 C CA . ILE A 1 86 ? 8.487 6.696 -23.912 1.00 92.00 86 ILE A CA 1
ATOM 711 C C . ILE A 1 86 ? 8.921 5.363 -23.290 1.00 92.00 86 ILE A C 1
ATOM 713 O O . ILE A 1 86 ? 9.848 4.719 -23.785 1.00 92.00 86 ILE A O 1
ATOM 717 N N . PHE A 1 87 ? 8.233 4.902 -22.241 1.00 95.25 87 PHE A N 1
ATOM 718 C CA . PHE A 1 87 ? 8.549 3.610 -21.622 1.00 95.25 87 PHE A CA 1
ATOM 719 C C . PHE A 1 87 ? 8.198 2.423 -22.525 1.00 95.25 87 PHE A C 1
ATOM 721 O O . PHE A 1 87 ? 8.881 1.397 -22.483 1.00 95.25 87 PHE A O 1
ATOM 728 N N . GLY A 1 88 ? 7.194 2.561 -23.395 1.00 93.38 88 GLY A N 1
ATOM 729 C CA . GLY A 1 88 ? 6.914 1.598 -24.458 1.00 93.38 88 GLY A CA 1
ATOM 730 C C . GLY A 1 88 ? 8.117 1.387 -25.379 1.00 93.38 88 GLY A C 1
ATOM 731 O O . GLY A 1 88 ? 8.521 0.246 -25.592 1.00 93.38 88 GLY A O 1
ATOM 732 N N . ILE A 1 89 ? 8.742 2.477 -25.835 1.00 92.50 89 ILE A N 1
ATOM 733 C CA . ILE A 1 89 ? 9.930 2.439 -26.700 1.00 92.50 89 ILE A CA 1
ATOM 734 C C . ILE A 1 89 ? 11.125 1.798 -25.989 1.00 92.50 89 ILE A C 1
ATOM 736 O O . ILE A 1 89 ? 11.754 0.906 -26.554 1.00 92.50 89 ILE A O 1
ATOM 740 N N . ILE A 1 90 ? 11.424 2.213 -24.752 1.00 94.62 90 ILE A N 1
ATOM 741 C CA . ILE A 1 90 ? 12.552 1.660 -23.976 1.00 94.62 90 ILE A CA 1
ATOM 742 C C . ILE A 1 90 ? 12.414 0.140 -23.861 1.00 94.62 90 ILE A C 1
ATOM 744 O O . ILE A 1 90 ? 13.366 -0.594 -24.105 1.00 94.62 90 ILE A O 1
ATOM 748 N N . THR A 1 91 ? 11.206 -0.328 -23.549 1.00 95.56 91 THR A N 1
ATOM 749 C CA . THR A 1 91 ? 10.922 -1.753 -23.339 1.00 95.56 91 THR A CA 1
ATOM 750 C C . THR A 1 91 ? 10.789 -2.559 -24.636 1.00 95.56 91 THR A C 1
ATOM 752 O O . THR A 1 91 ? 10.898 -3.780 -24.603 1.00 95.56 91 THR A O 1
ATOM 755 N N . ASP A 1 92 ? 10.552 -1.915 -25.783 1.00 94.44 92 ASP A N 1
ATOM 756 C CA . ASP A 1 92 ? 10.650 -2.555 -27.106 1.00 94.44 92 ASP A CA 1
ATOM 757 C C . ASP A 1 92 ? 12.114 -2.753 -27.538 1.00 94.44 92 ASP A C 1
ATOM 759 O O . ASP A 1 92 ? 12.460 -3.772 -28.153 1.00 94.44 92 ASP A O 1
ATOM 763 N N . LEU A 1 93 ? 12.971 -1.776 -27.222 1.00 93.19 93 LEU A N 1
ATOM 764 C CA . LEU A 1 93 ? 14.405 -1.823 -27.502 1.00 93.19 93 LEU A CA 1
ATOM 765 C C . LEU A 1 93 ? 15.103 -2.846 -26.601 1.00 93.19 93 LEU A C 1
ATOM 767 O O . LEU A 1 93 ? 15.720 -3.781 -27.113 1.00 93.19 93 LEU A O 1
ATOM 771 N N . ASP A 1 94 ? 14.926 -2.725 -25.285 1.00 95.50 94 ASP A N 1
ATOM 772 C CA . ASP A 1 94 ? 15.449 -3.662 -24.291 1.00 95.50 94 ASP A CA 1
ATOM 773 C C . ASP A 1 94 ? 14.315 -4.283 -23.450 1.00 95.50 94 ASP A C 1
ATOM 775 O O . ASP A 1 94 ? 13.933 -3.763 -22.394 1.00 95.50 94 ASP A O 1
ATOM 779 N N . PRO A 1 95 ? 13.773 -5.438 -23.886 1.00 96.56 95 PRO A N 1
ATOM 780 C CA . PRO A 1 95 ? 12.730 -6.139 -23.150 1.00 96.56 95 PRO A CA 1
ATOM 781 C C . PRO A 1 95 ? 13.145 -6.627 -21.761 1.00 96.56 95 PRO A C 1
ATOM 783 O O . PRO A 1 95 ? 12.252 -6.918 -20.963 1.00 96.56 95 PRO A O 1
ATOM 786 N N . GLN A 1 96 ? 14.447 -6.733 -21.466 1.00 97.19 96 GLN A N 1
ATOM 787 C CA . GLN A 1 96 ? 14.968 -7.202 -20.177 1.00 97.19 96 GLN A CA 1
ATOM 788 C C . GLN A 1 96 ? 15.202 -6.057 -19.177 1.00 97.19 96 GLN A C 1
ATOM 790 O O . GLN A 1 96 ? 15.562 -6.298 -18.022 1.00 97.19 96 GLN A O 1
ATOM 795 N N . PHE A 1 97 ? 14.957 -4.803 -19.573 1.00 97.44 97 PHE A N 1
ATOM 796 C CA . PHE A 1 97 ? 15.194 -3.635 -18.729 1.00 97.44 97 PHE A CA 1
ATOM 797 C C . PHE A 1 97 ? 14.128 -3.475 -17.627 1.00 97.44 97 PHE A C 1
ATOM 799 O O . PHE A 1 97 ? 13.260 -2.603 -17.682 1.00 97.44 97 PHE A O 1
ATOM 806 N N . ILE A 1 98 ? 14.210 -4.296 -16.572 1.00 97.75 98 ILE A N 1
ATOM 807 C CA . ILE A 1 98 ? 13.245 -4.349 -15.453 1.00 97.75 98 ILE A CA 1
ATOM 808 C C . ILE A 1 98 ? 12.927 -2.966 -14.867 1.00 97.75 98 ILE A C 1
ATOM 810 O O . ILE A 1 98 ? 11.763 -2.653 -14.621 1.00 97.75 98 ILE A O 1
ATOM 814 N N . ASN A 1 99 ? 13.938 -2.114 -14.674 1.00 97.06 99 ASN A N 1
ATOM 815 C CA . ASN A 1 99 ? 13.742 -0.794 -14.070 1.00 97.06 99 ASN A CA 1
ATOM 816 C C . ASN A 1 99 ? 12.863 0.128 -14.928 1.00 97.06 99 ASN A C 1
ATOM 818 O O . ASN A 1 99 ? 12.141 0.946 -14.363 1.00 97.06 99 ASN A O 1
ATOM 822 N N . ALA A 1 100 ? 12.868 -0.024 -16.258 1.00 97.50 100 ALA A N 1
ATOM 823 C CA . ALA A 1 100 ? 11.991 0.741 -17.140 1.00 97.50 100 ALA A CA 1
ATOM 824 C C . ALA A 1 100 ? 10.517 0.376 -16.922 1.00 97.50 100 ALA A C 1
ATOM 826 O O . ALA A 1 100 ? 9.666 1.261 -16.869 1.00 97.50 100 ALA A O 1
ATOM 827 N N . TYR A 1 101 ? 10.219 -0.910 -16.714 1.00 98.44 101 TYR A N 1
ATOM 828 C CA . TYR A 1 101 ? 8.870 -1.356 -16.365 1.00 98.44 101 TYR A CA 1
ATOM 829 C C . TYR A 1 101 ? 8.460 -0.886 -14.967 1.00 98.44 101 TYR A C 1
ATOM 831 O O . TYR A 1 101 ? 7.384 -0.316 -14.817 1.00 98.44 101 TYR A O 1
ATOM 839 N N . VAL A 1 102 ? 9.316 -1.091 -13.959 1.00 97.94 102 VAL A N 1
ATOM 840 C CA . VAL A 1 102 ? 9.027 -0.737 -12.558 1.00 97.94 102 VAL A CA 1
ATOM 841 C C . VAL A 1 102 ? 8.807 0.768 -12.422 1.00 97.94 102 VAL A C 1
ATOM 843 O O . VAL A 1 102 ? 7.714 1.204 -12.062 1.00 97.94 102 VAL A O 1
ATOM 846 N N . PHE A 1 103 ? 9.806 1.574 -12.790 1.00 97.19 103 PHE A N 1
ATOM 847 C CA . PHE A 1 103 ? 9.718 3.027 -12.668 1.00 97.19 103 PHE A CA 1
ATOM 848 C C . PHE A 1 103 ? 8.639 3.598 -13.584 1.00 97.19 103 PHE A C 1
ATOM 850 O O . PHE A 1 103 ? 7.837 4.413 -13.136 1.00 97.19 103 PHE A O 1
ATOM 857 N N . GLY A 1 104 ? 8.567 3.130 -14.835 1.00 97.25 104 GLY A N 1
ATOM 858 C CA . GLY A 1 104 ? 7.550 3.574 -15.781 1.00 97.25 104 GLY A CA 1
ATOM 859 C C . GLY A 1 104 ? 6.136 3.314 -15.275 1.00 97.25 104 GLY A C 1
ATOM 860 O O . GLY A 1 104 ? 5.299 4.211 -15.317 1.00 97.25 104 GLY A O 1
ATOM 861 N N . SER A 1 105 ? 5.868 2.133 -14.716 1.00 97.56 105 SER A N 1
ATOM 862 C CA . SER A 1 105 ? 4.547 1.821 -14.164 1.00 97.56 105 SER A CA 1
ATOM 863 C C . SER A 1 105 ? 4.182 2.694 -12.959 1.00 97.56 105 SER A C 1
ATOM 865 O O . SER A 1 105 ? 3.040 3.148 -12.863 1.00 97.56 105 SER A O 1
ATOM 867 N N . LEU A 1 106 ? 5.149 3.011 -12.092 1.00 95.94 106 LEU A N 1
ATOM 868 C CA . LEU A 1 106 ? 4.951 3.918 -10.966 1.00 95.94 106 LEU A CA 1
ATOM 869 C C . LEU A 1 106 ? 4.530 5.310 -11.453 1.00 95.94 106 LEU A C 1
ATOM 871 O O . LEU A 1 106 ? 3.462 5.796 -11.085 1.00 95.94 106 LEU A O 1
ATOM 875 N N . VAL A 1 107 ? 5.313 5.934 -12.338 1.00 95.69 107 VAL A N 1
ATOM 876 C CA . VAL A 1 107 ? 5.023 7.310 -12.781 1.00 95.69 107 VAL A CA 1
ATOM 877 C C . VAL A 1 107 ? 3.793 7.394 -13.692 1.00 95.69 107 VAL A C 1
ATOM 879 O O . VAL A 1 107 ? 3.042 8.367 -13.635 1.00 95.69 107 VAL A O 1
ATOM 882 N N . ILE A 1 108 ? 3.514 6.362 -14.496 1.00 96.88 108 ILE A N 1
ATOM 883 C CA . ILE A 1 108 ? 2.293 6.304 -15.315 1.00 96.88 108 ILE A CA 1
ATOM 884 C C . ILE A 1 108 ? 1.048 6.162 -14.423 1.00 96.88 108 ILE A C 1
ATOM 886 O O . ILE A 1 108 ? 0.021 6.796 -14.678 1.00 96.88 108 ILE A O 1
ATOM 890 N N . SER A 1 109 ? 1.114 5.344 -13.371 1.00 96.50 109 SER A N 1
ATOM 891 C CA . SER A 1 109 ? -0.037 5.107 -12.496 1.00 96.50 109 SER A CA 1
ATOM 892 C C . SER A 1 109 ? -0.301 6.266 -11.533 1.00 96.50 109 SER A C 1
ATOM 894 O O . SER A 1 109 ? -1.439 6.732 -11.442 1.00 96.50 109 SER A O 1
ATOM 896 N N . GLU A 1 110 ? 0.725 6.766 -10.843 1.00 92.25 110 GLU A N 1
ATOM 897 C CA . GLU A 1 110 ? 0.560 7.781 -9.801 1.00 92.25 110 GLU A CA 1
ATOM 898 C C . GLU A 1 110 ? 0.468 9.200 -10.358 1.00 92.25 110 GLU A C 1
ATOM 900 O O . GLU A 1 110 ? -0.439 9.950 -9.988 1.00 92.25 110 GLU A O 1
ATOM 905 N N . ASP A 1 111 ? 1.391 9.562 -11.249 1.00 93.19 111 ASP A N 1
ATOM 906 C CA . ASP A 1 111 ? 1.554 10.938 -11.711 1.00 93.19 111 ASP A CA 1
ATOM 907 C C . ASP A 1 111 ? 0.738 11.222 -12.971 1.00 93.19 111 ASP A C 1
ATOM 909 O O . ASP A 1 111 ? 0.013 12.216 -13.020 1.00 93.19 111 ASP A O 1
ATOM 913 N N . ALA A 1 112 ? 0.772 10.323 -13.961 1.00 93.19 112 ALA A N 1
ATOM 914 C CA . ALA A 1 112 ? -0.077 10.451 -15.148 1.00 93.19 112 ALA A CA 1
ATOM 915 C C . ALA A 1 112 ? -1.532 10.010 -14.908 1.00 93.19 112 ALA A C 1
ATOM 917 O O . ALA A 1 112 ? -2.374 10.236 -15.775 1.00 93.19 112 ALA A O 1
ATOM 918 N N . ARG A 1 113 ? -1.840 9.405 -13.747 1.00 94.88 113 ARG A N 1
ATOM 919 C CA . ARG A 1 113 ? -3.182 8.916 -13.369 1.00 94.88 113 ARG A CA 1
ATOM 920 C C . ARG A 1 113 ? -3.773 7.913 -14.367 1.00 94.88 113 ARG A C 1
ATOM 922 O O . ARG A 1 113 ? -4.979 7.907 -14.597 1.00 94.88 113 ARG A O 1
ATOM 929 N N . LYS A 1 114 ? -2.928 7.059 -14.954 1.00 96.44 114 LYS A N 1
ATOM 930 C CA . LYS A 1 114 ? -3.314 6.035 -15.941 1.00 96.44 114 LYS A CA 1
ATOM 931 C C . LYS A 1 114 ? -2.933 4.624 -15.458 1.00 96.44 114 LYS A C 1
ATOM 933 O O . LYS A 1 114 ? -2.083 3.973 -16.075 1.00 96.44 114 LYS A O 1
ATOM 938 N N . PRO A 1 115 ? -3.501 4.130 -14.342 1.00 96.75 115 PRO A N 1
ATOM 939 C CA . PRO A 1 115 ? -3.107 2.847 -13.755 1.00 96.75 115 PRO A CA 1
ATOM 940 C C . PRO A 1 115 ? -3.291 1.649 -14.698 1.00 96.75 115 PRO A C 1
ATOM 942 O O . PRO A 1 115 ? -2.495 0.715 -14.657 1.00 96.75 115 PRO A O 1
ATOM 945 N N . GLU A 1 116 ? -4.262 1.679 -15.609 1.00 97.12 116 GLU A N 1
ATOM 946 C CA . GLU A 1 116 ? -4.493 0.604 -16.579 1.00 97.12 116 GLU A CA 1
ATOM 947 C C . GLU A 1 116 ? -3.335 0.486 -17.583 1.00 97.12 116 GLU A C 1
ATOM 949 O O . GLU A 1 116 ? -2.936 -0.621 -17.955 1.00 97.12 116 GLU A O 1
ATOM 954 N N . LEU A 1 117 ? -2.745 1.618 -17.993 1.00 97.31 117 LEU A N 1
ATOM 955 C CA . LEU A 1 117 ? -1.560 1.623 -18.858 1.00 97.31 117 LEU A CA 1
ATOM 956 C C . LEU A 1 117 ? -0.317 1.139 -18.112 1.00 97.31 117 LEU A C 1
ATOM 958 O O . LEU A 1 117 ? 0.488 0.406 -18.687 1.00 97.31 117 LEU A O 1
ATOM 962 N N . ALA A 1 118 ? -0.181 1.487 -16.833 1.00 97.94 118 ALA A N 1
ATOM 963 C CA . ALA A 1 118 ? 0.892 0.971 -15.991 1.00 97.94 118 ALA A CA 1
ATOM 964 C C . ALA A 1 118 ? 0.806 -0.557 -15.835 1.00 97.94 118 ALA A C 1
ATOM 966 O O . ALA A 1 118 ? 1.803 -1.253 -16.024 1.00 97.94 118 ALA A O 1
ATOM 967 N N . ILE A 1 119 ? -0.395 -1.097 -15.593 1.00 98.38 119 ILE A N 1
ATOM 968 C CA . ILE A 1 119 ? -0.631 -2.548 -15.568 1.00 98.38 119 ILE A CA 1
ATOM 969 C C . ILE A 1 119 ? -0.318 -3.184 -16.926 1.00 98.38 119 ILE A C 1
ATOM 971 O O . ILE A 1 119 ? 0.304 -4.246 -16.973 1.00 98.38 119 ILE A O 1
ATOM 975 N N . LYS A 1 120 ? -0.704 -2.553 -18.043 1.00 98.31 120 LYS A N 1
ATOM 976 C CA . LYS A 1 120 ? -0.362 -3.044 -19.388 1.00 98.31 120 LYS A CA 1
ATOM 977 C C . LYS A 1 120 ? 1.156 -3.122 -19.587 1.00 98.31 120 LYS A C 1
ATOM 979 O O . LYS A 1 120 ? 1.643 -4.128 -20.105 1.00 98.31 120 LYS A O 1
ATOM 984 N N . LEU A 1 121 ? 1.894 -2.100 -19.151 1.00 98.44 121 LEU A N 1
ATOM 985 C CA . LEU A 1 121 ? 3.356 -2.071 -19.203 1.00 98.44 121 LEU A CA 1
ATOM 986 C C . LEU A 1 121 ? 3.967 -3.189 -18.343 1.00 98.44 121 LEU A C 1
ATOM 988 O O . LEU A 1 121 ? 4.810 -3.936 -18.832 1.00 98.44 121 LEU A O 1
ATOM 992 N N . LEU A 1 122 ? 3.502 -3.377 -17.105 1.00 98.56 122 LEU A N 1
ATOM 993 C CA . LEU A 1 122 ? 3.985 -4.451 -16.227 1.00 98.56 122 LEU A CA 1
ATOM 994 C C . LEU A 1 122 ? 3.675 -5.845 -16.777 1.00 98.56 122 LEU A C 1
ATOM 996 O O . LEU A 1 122 ? 4.543 -6.711 -16.750 1.00 98.56 122 LEU A O 1
ATOM 1000 N N . LYS A 1 123 ? 2.481 -6.067 -17.342 1.00 98.50 123 LYS A N 1
ATOM 1001 C CA . LYS A 1 123 ? 2.129 -7.338 -17.998 1.00 98.50 123 LYS A CA 1
ATOM 1002 C C . LYS A 1 123 ? 3.040 -7.637 -19.190 1.00 98.50 123 LYS A C 1
ATOM 1004 O O . LYS A 1 123 ? 3.464 -8.780 -19.347 1.00 98.50 123 LYS A O 1
ATOM 1009 N N . LYS A 1 124 ? 3.388 -6.621 -19.990 1.00 98.44 124 LYS A N 1
ATOM 1010 C CA . LYS A 1 124 ? 4.409 -6.744 -21.044 1.00 98.44 124 LYS A CA 1
ATOM 1011 C C . LYS A 1 124 ? 5.763 -7.144 -20.445 1.00 98.44 124 LYS A C 1
ATOM 1013 O O . LYS A 1 124 ? 6.389 -8.078 -20.936 1.00 98.44 124 LYS A O 1
ATOM 1018 N N . GLY A 1 125 ? 6.178 -6.498 -19.356 1.00 98.31 125 GLY A N 1
ATOM 1019 C CA . GLY A 1 125 ? 7.408 -6.840 -18.643 1.00 98.31 125 GLY A CA 1
ATOM 1020 C C . GLY A 1 125 ? 7.426 -8.280 -18.138 1.00 98.31 125 GLY A C 1
ATOM 1021 O O . GLY A 1 125 ? 8.415 -8.971 -18.348 1.00 98.31 125 GLY A O 1
ATOM 1022 N N . ILE A 1 126 ? 6.330 -8.750 -17.536 1.00 98.56 126 ILE A N 1
ATOM 1023 C CA . ILE A 1 126 ? 6.181 -10.125 -17.035 1.00 98.56 126 ILE A CA 1
ATOM 1024 C C . ILE A 1 126 ? 6.289 -11.138 -18.178 1.00 98.56 126 ILE A C 1
ATOM 1026 O O . ILE A 1 126 ? 6.944 -12.161 -18.021 1.00 98.56 126 ILE A O 1
ATOM 1030 N N . ALA A 1 127 ? 5.696 -10.853 -19.341 1.00 98.44 127 ALA A N 1
ATOM 1031 C CA . ALA A 1 127 ? 5.806 -11.734 -20.502 1.00 98.44 127 ALA A CA 1
ATOM 1032 C C . ALA A 1 127 ? 7.259 -11.889 -20.990 1.00 98.44 127 ALA A C 1
ATOM 1034 O O . ALA A 1 127 ? 7.641 -12.962 -21.451 1.00 98.44 127 ALA A O 1
ATOM 1035 N N . HIS A 1 128 ? 8.074 -10.837 -20.873 1.00 98.25 128 HIS A N 1
ATOM 1036 C CA . HIS A 1 128 ? 9.493 -10.870 -21.238 1.00 98.25 128 HIS A CA 1
ATOM 1037 C C . HIS A 1 128 ? 10.416 -11.356 -20.113 1.00 98.25 128 HIS A C 1
ATOM 1039 O O . HIS A 1 128 ? 11.507 -11.844 -20.396 1.00 98.25 128 HIS A O 1
ATOM 1045 N N . ASN A 1 129 ? 9.989 -11.224 -18.858 1.00 97.94 129 ASN A N 1
ATOM 1046 C CA . ASN A 1 129 ? 10.784 -11.494 -17.662 1.00 97.94 129 ASN A CA 1
ATOM 1047 C C . ASN A 1 129 ? 9.935 -12.263 -16.628 1.00 97.94 129 ASN A C 1
ATOM 1049 O O . ASN A 1 129 ? 9.652 -11.739 -15.544 1.00 97.94 129 ASN A O 1
ATOM 1053 N N . PRO A 1 130 ? 9.484 -13.491 -16.948 1.00 97.75 130 PRO A N 1
ATOM 1054 C CA . PRO A 1 130 ? 8.487 -14.213 -16.150 1.00 97.75 130 PRO A CA 1
ATOM 1055 C C . PRO A 1 130 ? 8.980 -14.596 -14.755 1.00 97.75 130 PRO A C 1
ATOM 1057 O O . PRO A 1 130 ? 8.162 -14.812 -13.855 1.00 97.75 130 PRO A O 1
ATOM 1060 N N . ASP A 1 131 ? 10.298 -14.643 -14.580 1.00 97.50 131 ASP A N 1
ATOM 1061 C CA . ASP A 1 131 ? 10.940 -14.978 -13.321 1.00 97.50 131 ASP A CA 1
ATOM 1062 C C . ASP A 1 131 ? 11.108 -13.774 -12.402 1.00 97.50 131 ASP A C 1
ATOM 1064 O O . ASP A 1 131 ? 11.452 -13.997 -11.258 1.00 97.50 131 ASP A O 1
ATOM 1068 N N . SER A 1 132 ? 10.859 -12.533 -12.847 1.00 97.88 132 SER A N 1
ATOM 1069 C CA . SER A 1 132 ? 11.151 -11.343 -12.041 1.00 97.88 132 SER A CA 1
ATOM 1070 C C . SER A 1 132 ? 10.088 -11.058 -10.982 1.00 97.88 132 SER A C 1
ATOM 1072 O O . SER A 1 132 ? 9.041 -10.489 -11.296 1.00 97.88 132 SER A O 1
ATOM 1074 N N . TRP A 1 133 ? 10.372 -11.347 -9.708 1.00 98.25 133 TRP A N 1
ATOM 1075 C CA . TRP A 1 133 ? 9.464 -11.077 -8.581 1.00 98.25 133 TRP A CA 1
ATOM 1076 C C . TRP A 1 133 ? 9.008 -9.619 -8.516 1.00 98.25 133 TRP A C 1
ATOM 1078 O O . TRP A 1 133 ? 7.850 -9.344 -8.195 1.00 98.25 133 TRP A O 1
ATOM 1088 N N . ARG A 1 134 ? 9.902 -8.683 -8.866 1.00 98.00 134 ARG A N 1
ATOM 1089 C CA . ARG A 1 134 ? 9.647 -7.238 -8.800 1.00 98.00 134 ARG A CA 1
ATOM 1090 C C . ARG A 1 134 ? 8.462 -6.837 -9.664 1.00 98.00 134 ARG A C 1
ATOM 1092 O O . ARG A 1 134 ? 7.609 -6.095 -9.203 1.00 98.00 134 ARG A O 1
ATOM 1099 N N . LEU A 1 135 ? 8.366 -7.358 -10.886 1.00 98.50 135 LEU A N 1
ATOM 1100 C CA . LEU A 1 135 ? 7.291 -6.977 -11.804 1.00 98.50 135 LEU A CA 1
ATOM 1101 C C . LEU A 1 135 ? 5.910 -7.405 -11.296 1.00 98.50 135 LEU A C 1
ATOM 1103 O O . LEU A 1 135 ? 4.948 -6.643 -11.402 1.00 98.50 135 LEU A O 1
ATOM 1107 N N . TYR A 1 136 ? 5.813 -8.602 -10.711 1.00 98.56 136 TYR A N 1
ATOM 1108 C CA . TYR A 1 136 ? 4.572 -9.070 -10.089 1.00 98.56 136 TYR A CA 1
ATOM 1109 C C . TYR A 1 136 ? 4.244 -8.260 -8.839 1.00 98.56 136 TYR A C 1
ATOM 1111 O O . TYR A 1 136 ? 3.091 -7.890 -8.632 1.00 98.56 136 TYR A O 1
ATOM 1119 N N . PHE A 1 137 ? 5.256 -7.953 -8.030 1.00 98.44 137 PHE A N 1
ATOM 1120 C CA . PHE A 1 137 ? 5.092 -7.177 -6.812 1.00 98.44 137 PHE A CA 1
ATOM 1121 C C . PHE A 1 137 ? 4.577 -5.758 -7.091 1.00 98.44 137 PHE A C 1
ATOM 1123 O O . PHE A 1 137 ? 3.603 -5.336 -6.469 1.00 98.44 137 PHE A O 1
ATOM 1130 N N . GLU A 1 138 ? 5.149 -5.057 -8.075 1.00 98.19 138 GLU A N 1
ATOM 1131 C CA . GLU A 1 138 ? 4.673 -3.727 -8.481 1.00 98.19 138 GLU A CA 1
ATOM 1132 C C . GLU A 1 138 ? 3.239 -3.772 -9.027 1.00 98.19 138 GLU A C 1
ATOM 1134 O O . GLU A 1 138 ? 2.413 -2.922 -8.690 1.00 98.19 138 GLU A O 1
ATOM 1139 N N . ALA A 1 139 ? 2.892 -4.801 -9.809 1.00 98.50 139 ALA A N 1
ATOM 1140 C CA . ALA A 1 139 ? 1.520 -4.978 -10.285 1.00 98.50 139 ALA A CA 1
ATOM 1141 C C . ALA A 1 139 ? 0.551 -5.190 -9.111 1.00 98.50 139 ALA A C 1
ATOM 1143 O O . ALA A 1 139 ? -0.494 -4.539 -9.043 1.00 98.50 139 ALA A O 1
ATOM 1144 N N . GLY A 1 140 ? 0.928 -6.042 -8.150 1.00 98.00 140 GLY A N 1
ATOM 1145 C CA . GLY A 1 140 ? 0.175 -6.269 -6.916 1.00 98.00 140 GLY A CA 1
ATOM 1146 C C . GLY A 1 140 ? -0.042 -4.984 -6.117 1.00 98.00 140 GLY A C 1
ATOM 1147 O O . GLY A 1 140 ? -1.141 -4.760 -5.602 1.00 98.00 140 GLY A O 1
ATOM 1148 N N . PHE A 1 141 ? 0.957 -4.100 -6.083 1.00 97.19 141 PHE A N 1
ATOM 1149 C CA . PHE A 1 141 ? 0.858 -2.800 -5.429 1.00 97.19 141 PHE A CA 1
ATOM 1150 C C . PHE A 1 141 ? -0.084 -1.827 -6.133 1.00 97.19 141 PHE A C 1
ATOM 1152 O O . PHE A 1 141 ? -0.885 -1.179 -5.456 1.00 97.19 141 PHE A O 1
ATOM 1159 N N . ILE A 1 142 ? -0.049 -1.743 -7.465 1.00 97.81 142 ILE A N 1
ATOM 1160 C CA . ILE A 1 142 ? -0.992 -0.907 -8.224 1.00 97.81 142 ILE A CA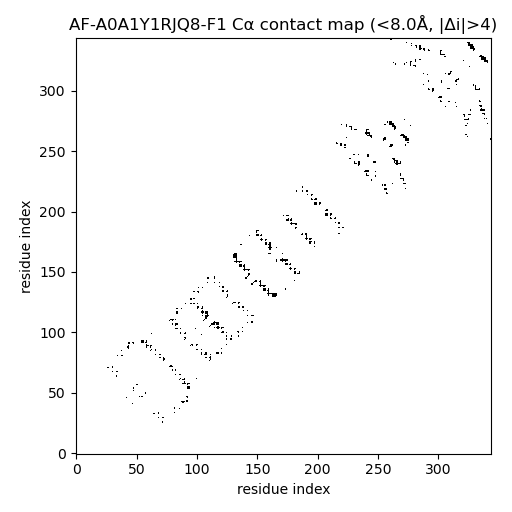 1
ATOM 1161 C C . ILE A 1 142 ? -2.430 -1.399 -8.003 1.00 97.81 142 ILE A C 1
ATOM 1163 O O . ILE A 1 142 ? -3.322 -0.586 -7.732 1.00 97.81 142 ILE A O 1
ATOM 1167 N N . TYR A 1 143 ? -2.653 -2.718 -8.023 1.00 98.06 143 TYR A N 1
ATOM 1168 C CA . TYR A 1 143 ? -3.957 -3.304 -7.702 1.00 98.06 143 TYR A CA 1
ATOM 1169 C C . TYR A 1 143 ? -4.408 -2.985 -6.267 1.00 98.06 143 TYR A C 1
ATOM 1171 O O . TYR A 1 143 ? -5.564 -2.619 -6.053 1.00 98.06 143 TYR A O 1
ATOM 1179 N N . TYR A 1 144 ? -3.498 -3.028 -5.288 1.00 96.62 144 TYR A N 1
ATOM 1180 C CA . TYR A 1 144 ? -3.792 -2.733 -3.880 1.00 96.62 144 TYR A CA 1
ATOM 1181 C C . TYR A 1 144 ? -4.084 -1.247 -3.601 1.00 96.62 144 TYR A C 1
ATOM 1183 O O . TYR A 1 144 ? -5.059 -0.880 -2.929 1.00 96.62 144 TYR A O 1
ATOM 1191 N N . LEU A 1 145 ? -3.189 -0.366 -4.055 1.00 94.25 145 LEU A N 1
ATOM 1192 C CA . LEU A 1 145 ? -3.174 1.046 -3.675 1.00 94.25 145 LEU A CA 1
ATOM 1193 C C . LEU A 1 145 ? -4.048 1.902 -4.575 1.00 94.25 145 LEU A C 1
ATOM 1195 O O . LEU A 1 145 ? -4.693 2.816 -4.057 1.00 94.25 145 LEU A O 1
ATOM 1199 N N . ILE A 1 146 ? -4.082 1.621 -5.875 1.00 94.38 146 ILE A N 1
ATOM 1200 C CA . ILE A 1 146 ? -4.683 2.524 -6.857 1.00 94.38 146 ILE A CA 1
ATOM 1201 C C . ILE A 1 146 ? -6.027 1.975 -7.322 1.00 94.38 146 ILE A C 1
ATOM 1203 O O . ILE A 1 146 ? -7.044 2.627 -7.104 1.00 94.38 146 ILE A O 1
ATOM 1207 N N . LEU A 1 147 ? -6.044 0.764 -7.886 1.00 95.56 147 LEU A N 1
ATOM 1208 C CA . LEU A 1 147 ? -7.258 0.183 -8.478 1.00 95.56 147 LEU A CA 1
ATOM 1209 C C . LEU A 1 147 ? -8.233 -0.389 -7.439 1.00 95.56 147 LEU A C 1
ATOM 1211 O O . LEU A 1 147 ? -9.419 -0.511 -7.716 1.00 95.56 147 LEU A O 1
ATOM 1215 N N . LYS A 1 148 ? -7.749 -0.709 -6.231 1.00 94.69 148 LYS A N 1
ATOM 1216 C CA . LYS A 1 148 ? -8.529 -1.348 -5.150 1.00 94.69 148 LYS A CA 1
ATOM 1217 C C . LYS A 1 148 ? -9.119 -2.710 -5.538 1.00 94.69 148 LYS A C 1
ATOM 1219 O O . LYS A 1 148 ? -10.075 -3.174 -4.925 1.00 94.69 148 LYS A O 1
ATOM 1224 N N . GLU A 1 149 ? -8.503 -3.380 -6.508 1.00 96.38 149 GLU A N 1
ATOM 1225 C CA . GLU A 1 149 ? -8.837 -4.742 -6.925 1.00 96.38 149 GLU A CA 1
ATOM 1226 C C . GLU A 1 149 ? -8.039 -5.729 -6.066 1.00 96.38 149 GLU A C 1
ATOM 1228 O O . GLU A 1 149 ? -7.005 -6.273 -6.461 1.00 96.38 149 GLU A O 1
ATOM 1233 N N . TYR A 1 150 ? -8.494 -5.902 -4.827 1.00 94.50 150 TYR A N 1
ATOM 1234 C CA . TYR A 1 150 ? -7.763 -6.648 -3.804 1.00 94.50 150 TYR A CA 1
ATOM 1235 C C . TYR A 1 150 ? -7.537 -8.120 -4.165 1.00 94.50 150 TYR A C 1
ATOM 1237 O O . TYR A 1 150 ? -6.470 -8.640 -3.858 1.00 94.50 150 TYR A O 1
ATOM 1245 N N . ASP A 1 151 ? -8.460 -8.768 -4.877 1.00 95.12 151 ASP A N 1
ATOM 1246 C CA . ASP A 1 151 ? -8.302 -10.173 -5.282 1.00 95.12 151 ASP A CA 1
ATOM 1247 C C . ASP A 1 151 ? -7.137 -10.360 -6.258 1.00 95.12 151 ASP A C 1
ATOM 1249 O O . ASP A 1 151 ? -6.331 -11.282 -6.121 1.00 95.12 151 ASP A O 1
ATOM 1253 N N . LEU A 1 152 ? -6.997 -9.442 -7.218 1.00 96.81 152 LEU A N 1
ATOM 1254 C CA . LEU A 1 152 ? -5.851 -9.426 -8.123 1.00 96.81 152 LEU A CA 1
ATOM 1255 C C . LEU A 1 152 ? -4.575 -9.080 -7.362 1.00 96.81 152 LEU A C 1
ATOM 1257 O O . LEU A 1 152 ? -3.540 -9.700 -7.586 1.00 96.81 152 LEU A O 1
ATOM 1261 N N . SER A 1 153 ? -4.645 -8.156 -6.408 1.00 97.69 153 SER A N 1
ATOM 1262 C CA . SER A 1 153 ? -3.505 -7.847 -5.551 1.00 97.69 153 SER A CA 1
ATOM 1263 C C . SER A 1 153 ? -2.992 -9.070 -4.775 1.00 97.69 153 SER A C 1
ATOM 1265 O O . SER A 1 153 ? -1.790 -9.333 -4.798 1.00 97.69 153 SER A O 1
ATOM 1267 N N . ILE A 1 154 ? -3.888 -9.867 -4.174 1.00 96.44 154 ILE A N 1
ATOM 1268 C CA . ILE A 1 154 ? -3.541 -11.134 -3.507 1.00 96.44 154 ILE A CA 1
ATOM 1269 C C . ILE A 1 154 ? -2.815 -12.055 -4.489 1.00 96.44 154 ILE A C 1
ATOM 1271 O O . ILE A 1 154 ? -1.710 -12.501 -4.194 1.00 96.44 154 ILE A O 1
ATOM 1275 N N . GLN A 1 155 ? -3.389 -12.282 -5.677 1.00 97.12 155 GLN A N 1
ATOM 1276 C CA . GLN A 1 155 ? -2.791 -13.153 -6.694 1.00 97.12 155 GLN A CA 1
ATOM 1277 C C . GLN A 1 155 ? -1.383 -12.697 -7.088 1.00 97.12 155 GLN A C 1
ATOM 1279 O O . GLN A 1 155 ? -0.450 -13.495 -7.082 1.00 97.12 155 GLN A O 1
ATOM 1284 N N . TYR A 1 156 ? -1.206 -11.413 -7.402 1.00 98.38 156 TYR A N 1
ATOM 1285 C CA . TYR A 1 156 ? 0.082 -10.881 -7.840 1.00 98.38 156 TYR A CA 1
ATOM 1286 C C . TYR A 1 156 ? 1.138 -10.895 -6.728 1.00 98.38 156 TYR A C 1
ATOM 1288 O O . TYR A 1 156 ? 2.294 -11.221 -7.001 1.00 98.38 156 TYR A O 1
ATOM 1296 N N . PHE A 1 157 ? 0.766 -10.619 -5.475 1.00 98.38 157 PHE A N 1
ATOM 1297 C CA . PHE A 1 157 ? 1.690 -10.744 -4.347 1.00 98.38 157 PHE A CA 1
ATOM 1298 C C . PHE A 1 157 ? 2.071 -12.200 -4.052 1.00 98.38 157 PHE A C 1
ATOM 1300 O O . PHE A 1 157 ? 3.243 -12.474 -3.785 1.00 98.38 157 PHE A O 1
ATOM 1307 N N . THR A 1 158 ? 1.130 -13.141 -4.157 1.00 97.19 158 THR A N 1
ATOM 1308 C CA . THR A 1 158 ? 1.426 -14.576 -4.042 1.00 97.19 158 THR A CA 1
ATOM 1309 C C . THR A 1 158 ? 2.382 -15.017 -5.149 1.00 97.19 158 THR A C 1
ATOM 1311 O O . THR A 1 158 ? 3.451 -15.548 -4.845 1.00 97.19 158 THR A O 1
ATOM 1314 N N . LEU A 1 159 ? 2.090 -14.675 -6.410 1.00 98.06 159 LEU A N 1
ATOM 1315 C CA . LEU A 1 159 ? 2.957 -14.977 -7.554 1.00 98.06 159 LEU A CA 1
ATOM 1316 C C . LEU A 1 159 ? 4.364 -14.392 -7.384 1.00 98.06 159 LEU A C 1
ATOM 1318 O O . LEU A 1 159 ? 5.344 -15.085 -7.659 1.00 98.06 159 LEU A O 1
ATOM 1322 N N . ALA A 1 160 ? 4.477 -13.150 -6.899 1.00 98.25 160 ALA A N 1
ATOM 1323 C CA . ALA A 1 160 ? 5.761 -12.520 -6.595 1.00 98.25 160 ALA A CA 1
ATOM 1324 C C . ALA A 1 160 ? 6.560 -13.319 -5.554 1.00 98.25 160 ALA A C 1
ATOM 1326 O O . ALA A 1 160 ? 7.770 -13.479 -5.693 1.00 98.25 160 ALA A O 1
ATOM 1327 N N . SER A 1 161 ? 5.887 -13.860 -4.533 1.00 97.25 161 SER A N 1
ATOM 1328 C CA . SER A 1 161 ? 6.530 -14.631 -3.463 1.00 97.25 161 SER A CA 1
ATOM 1329 C C . SER A 1 161 ? 7.086 -15.987 -3.910 1.00 97.25 161 SER A C 1
ATOM 1331 O O . SER A 1 161 ? 7.935 -16.549 -3.217 1.00 97.25 161 SER A O 1
ATOM 1333 N N . GLU A 1 162 ? 6.626 -16.489 -5.055 1.00 96.69 162 GLU A N 1
ATOM 1334 C CA . GLU A 1 162 ? 6.969 -17.798 -5.621 1.00 96.69 162 GLU A CA 1
ATOM 1335 C C . GLU A 1 162 ? 7.973 -17.704 -6.777 1.00 96.69 162 GLU A C 1
ATOM 1337 O O . GLU A 1 162 ? 8.357 -18.724 -7.351 1.00 96.69 162 GLU A O 1
ATOM 1342 N N . ARG A 1 163 ? 8.363 -16.488 -7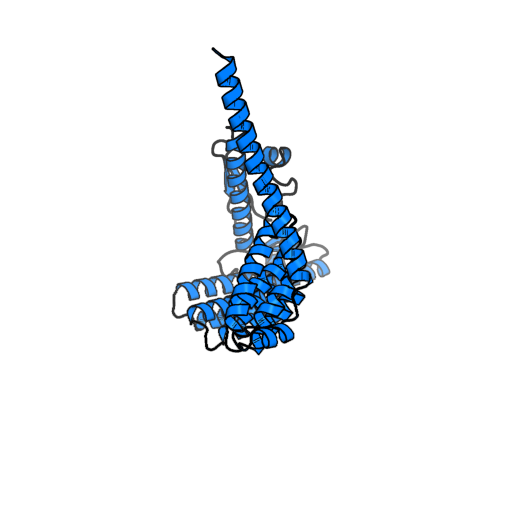.178 1.00 97.38 163 ARG A N 1
ATOM 1343 C CA . ARG A 1 163 ? 9.263 -16.301 -8.318 1.00 97.38 163 ARG A CA 1
ATOM 1344 C C . ARG A 1 163 ? 10.673 -16.829 -8.027 1.00 97.38 163 ARG A C 1
ATOM 1346 O O . ARG A 1 163 ? 11.152 -16.645 -6.913 1.00 97.38 163 ARG A O 1
ATOM 1353 N N . PRO A 1 164 ? 11.381 -17.427 -9.005 1.00 95.00 164 PRO A N 1
ATOM 1354 C CA . PRO A 1 164 ? 12.702 -18.015 -8.762 1.00 95.00 164 PRO A CA 1
ATOM 1355 C C . PRO A 1 164 ? 13.771 -17.023 -8.283 1.00 95.00 164 PRO A C 1
ATOM 1357 O O . PRO A 1 164 ? 14.664 -17.406 -7.531 1.00 95.00 164 PRO A O 1
ATOM 1360 N N . ASP A 1 165 ? 13.698 -15.758 -8.710 1.00 94.06 165 ASP A N 1
ATOM 1361 C CA . ASP A 1 165 ? 14.682 -14.722 -8.378 1.00 94.06 165 ASP A CA 1
ATOM 1362 C C . ASP A 1 165 ? 14.401 -14.010 -7.039 1.00 94.06 165 ASP A C 1
ATOM 1364 O O . ASP A 1 165 ? 15.135 -13.091 -6.659 1.00 94.06 165 ASP A O 1
ATOM 1368 N N . VAL A 1 166 ? 13.339 -14.401 -6.321 1.00 96.62 166 VAL A N 1
ATOM 1369 C CA . VAL A 1 166 ? 12.918 -13.733 -5.089 1.00 96.62 166 VAL A CA 1
ATOM 1370 C C . VAL A 1 166 ? 13.851 -14.087 -3.925 1.00 96.62 166 VAL A C 1
ATOM 1372 O O . VAL A 1 166 ? 14.014 -15.258 -3.572 1.00 96.62 166 VAL A O 1
ATOM 1375 N N . PRO A 1 167 ? 14.453 -13.095 -3.245 1.00 95.62 167 PRO A N 1
ATOM 1376 C CA . PRO A 1 167 ? 15.165 -13.370 -2.004 1.00 95.62 167 PRO A CA 1
ATOM 1377 C C . PRO A 1 167 ? 14.201 -13.907 -0.927 1.00 95.62 167 PRO A C 1
ATOM 1379 O O . PRO A 1 167 ? 13.073 -13.414 -0.834 1.00 95.62 167 PRO A O 1
ATOM 1382 N N . PRO A 1 168 ? 14.620 -14.834 -0.043 1.00 90.44 168 PRO A N 1
ATOM 1383 C CA . PRO A 1 168 ? 13.729 -15.428 0.963 1.00 90.44 168 PRO A CA 1
ATOM 1384 C C . PRO A 1 168 ? 12.976 -14.409 1.834 1.00 90.44 168 PRO A C 1
ATOM 1386 O O . PRO A 1 168 ? 11.770 -14.531 2.045 1.00 90.44 168 PRO A O 1
ATOM 1389 N N . GLU A 1 169 ? 13.652 -13.349 2.280 1.00 89.25 169 GLU A N 1
ATOM 1390 C CA . GLU A 1 169 ? 13.029 -12.290 3.089 1.00 89.25 169 GLU A CA 1
ATOM 1391 C C . GLU A 1 169 ? 12.010 -11.455 2.299 1.00 89.25 169 GLU A C 1
ATOM 1393 O O . GLU A 1 169 ? 10.977 -11.031 2.827 1.00 89.25 169 GLU A O 1
ATOM 1398 N N . VAL A 1 170 ? 12.252 -11.274 1.000 1.00 93.62 170 VAL A N 1
ATOM 1399 C CA . VAL A 1 170 ? 11.318 -10.602 0.092 1.00 93.62 170 VAL A CA 1
ATOM 1400 C C . VAL A 1 170 ? 10.106 -11.494 -0.183 1.00 93.62 170 VAL A C 1
ATOM 1402 O O . VAL A 1 170 ? 8.986 -10.992 -0.201 1.00 93.62 170 VAL A O 1
ATOM 1405 N N . SER A 1 171 ? 10.285 -12.812 -0.300 1.00 94.12 171 SER A N 1
ATOM 1406 C CA . SER A 1 171 ? 9.177 -13.772 -0.417 1.00 94.12 171 SER A CA 1
ATOM 1407 C C . SER A 1 171 ? 8.236 -13.683 0.789 1.00 94.12 171 SER A C 1
ATOM 1409 O O . SER A 1 171 ? 7.025 -13.506 0.627 1.00 94.12 171 SER A O 1
ATOM 1411 N N . LYS A 1 172 ? 8.794 -13.673 2.012 1.00 90.75 172 LYS A N 1
ATOM 1412 C CA . LYS A 1 172 ? 8.028 -13.446 3.252 1.00 90.75 172 LYS A CA 1
ATOM 1413 C C . LYS A 1 172 ? 7.314 -12.090 3.243 1.00 90.75 172 LYS A C 1
ATOM 1415 O O . LYS A 1 172 ? 6.183 -11.975 3.711 1.00 90.75 172 LYS A O 1
ATOM 1420 N N . MET A 1 173 ? 7.957 -11.032 2.741 1.00 93.69 173 MET A N 1
ATOM 1421 C CA . MET A 1 173 ? 7.322 -9.717 2.586 1.00 93.69 173 MET A CA 1
ATOM 1422 C C . MET A 1 173 ? 6.132 -9.765 1.616 1.00 93.69 173 MET A C 1
ATOM 1424 O O . MET A 1 173 ? 5.068 -9.248 1.950 1.00 93.69 173 MET A O 1
ATOM 1428 N N . CYS A 1 174 ? 6.279 -10.410 0.459 1.00 96.38 174 CYS A N 1
ATOM 1429 C CA . CYS A 1 174 ? 5.215 -10.545 -0.535 1.00 96.38 174 CYS A CA 1
ATOM 1430 C C . CYS A 1 174 ? 4.009 -11.313 0.031 1.00 96.38 174 CYS A C 1
ATOM 1432 O O . CYS A 1 174 ? 2.882 -10.833 -0.074 1.00 96.38 174 CYS A O 1
ATOM 1434 N N . ARG A 1 175 ? 4.232 -12.430 0.744 1.00 93.88 175 ARG A N 1
ATOM 1435 C CA . ARG A 1 175 ? 3.146 -13.170 1.421 1.00 93.88 175 ARG A CA 1
ATOM 1436 C C . ARG A 1 175 ? 2.398 -12.318 2.450 1.00 93.88 175 ARG A C 1
ATOM 1438 O O . ARG A 1 175 ? 1.171 -12.346 2.497 1.00 93.88 175 ARG A O 1
ATOM 1445 N N . ARG A 1 176 ? 3.109 -11.495 3.232 1.00 92.81 176 ARG A N 1
ATOM 1446 C CA . ARG A 1 176 ? 2.472 -10.545 4.166 1.00 92.81 176 ARG A CA 1
ATOM 1447 C C . ARG A 1 176 ? 1.582 -9.538 3.434 1.00 92.81 176 ARG A C 1
ATOM 1449 O O . ARG A 1 176 ? 0.477 -9.259 3.892 1.00 92.81 176 ARG A O 1
ATOM 1456 N N . TRP A 1 177 ? 2.023 -9.020 2.288 1.00 94.94 177 TRP A N 1
ATOM 1457 C CA . TRP A 1 177 ? 1.209 -8.126 1.456 1.00 94.94 177 TRP A CA 1
ATOM 1458 C C . TRP A 1 177 ? -0.030 -8.808 0.867 1.00 94.94 177 TRP A C 1
ATOM 1460 O O . TRP A 1 177 ? -1.100 -8.193 0.859 1.00 94.94 177 TRP A O 1
ATOM 1470 N N . ALA A 1 178 ? 0.064 -10.078 0.464 1.00 94.25 178 ALA A N 1
ATOM 1471 C CA . ALA A 1 178 ? -1.104 -10.870 0.073 1.00 94.25 178 ALA A CA 1
ATOM 1472 C C . ALA A 1 178 ? -2.107 -10.982 1.238 1.00 94.25 178 ALA A C 1
ATOM 1474 O O . ALA A 1 178 ? -3.288 -10.671 1.079 1.00 94.25 178 ALA A O 1
ATOM 1475 N N . ALA A 1 179 ? -1.625 -11.295 2.445 1.00 90.12 179 ALA A N 1
ATOM 1476 C CA . ALA A 1 179 ? -2.461 -11.397 3.640 1.00 90.12 179 ALA A CA 1
ATOM 1477 C C . ALA A 1 179 ? -3.127 -10.058 4.019 1.00 90.12 179 ALA A C 1
ATOM 1479 O O . ALA A 1 179 ? -4.307 -10.022 4.382 1.00 90.12 179 ALA A O 1
ATOM 1480 N N . PHE A 1 180 ? -2.408 -8.935 3.894 1.00 89.56 180 PHE A N 1
ATOM 1481 C CA . PHE A 1 180 ? -2.979 -7.595 4.079 1.00 89.56 180 PHE A CA 1
ATOM 1482 C C . PHE A 1 180 ? -4.035 -7.250 3.023 1.00 89.56 180 PHE A C 1
ATOM 1484 O O . PHE A 1 180 ? -5.034 -6.606 3.350 1.00 89.56 180 PHE A O 1
ATOM 1491 N N . SER A 1 181 ? -3.839 -7.688 1.781 1.00 91.12 181 SER A N 1
ATOM 1492 C CA . SER A 1 181 ? -4.786 -7.465 0.685 1.00 91.12 181 SER A CA 1
ATOM 1493 C C . SER A 1 181 ? -6.089 -8.234 0.908 1.00 91.12 181 SER A C 1
ATOM 1495 O O . SER A 1 181 ? -7.157 -7.633 0.812 1.00 91.12 181 SER A O 1
ATOM 1497 N N . ALA A 1 182 ? -6.009 -9.491 1.355 1.00 88.56 182 ALA A N 1
ATOM 1498 C CA . ALA A 1 182 ? -7.175 -10.290 1.750 1.00 88.56 182 ALA A CA 1
ATOM 1499 C C . ALA A 1 182 ? -7.973 -9.651 2.898 1.00 88.56 182 ALA A C 1
ATOM 1501 O O . ALA A 1 182 ? -9.200 -9.595 2.882 1.00 88.56 182 ALA A O 1
ATOM 1502 N N . LYS A 1 183 ? -7.288 -9.047 3.878 1.00 86.38 183 LYS A N 1
ATOM 1503 C CA . LYS A 1 183 ? -7.980 -8.286 4.927 1.00 86.38 183 LYS A CA 1
ATOM 1504 C C . LYS A 1 183 ? -8.779 -7.116 4.346 1.00 86.38 183 LYS A C 1
ATOM 1506 O O . LYS A 1 183 ? -9.859 -6.799 4.842 1.00 86.38 183 LYS A O 1
ATOM 1511 N N . LYS A 1 184 ? -8.237 -6.430 3.335 1.00 85.56 184 LYS A N 1
ATOM 1512 C CA . LYS A 1 184 ? -8.882 -5.264 2.716 1.00 85.56 184 LYS A CA 1
ATOM 1513 C C . LYS A 1 184 ? -10.075 -5.627 1.835 1.00 85.56 184 LYS A C 1
ATOM 1515 O O . LYS A 1 184 ? -11.014 -4.836 1.808 1.00 85.56 184 LYS A O 1
ATOM 1520 N N . SER A 1 185 ? -10.100 -6.810 1.218 1.00 82.94 185 SER A N 1
ATOM 1521 C CA . SER A 1 185 ? -11.297 -7.328 0.535 1.00 82.94 185 SER A CA 1
ATOM 1522 C C . SER A 1 185 ? -12.406 -7.776 1.494 1.00 82.94 185 SER A C 1
ATOM 1524 O O . SER A 1 185 ? -13.461 -8.200 1.037 1.00 82.94 185 SER A O 1
ATOM 1526 N N . SER A 1 186 ? -12.211 -7.655 2.817 1.00 82.06 186 SER A N 1
ATOM 1527 C CA . SER A 1 186 ? -13.095 -8.227 3.845 1.00 82.06 186 SER A CA 1
ATOM 1528 C C . SER A 1 186 ? -13.199 -9.759 3.786 1.00 82.06 186 SER A C 1
ATOM 1530 O O . SER A 1 186 ? -14.040 -10.347 4.465 1.00 82.06 186 SER A O 1
ATOM 1532 N N . ASP A 1 187 ? -12.294 -10.414 3.050 1.00 84.56 187 ASP A N 1
ATOM 1533 C CA . ASP A 1 187 ? -12.082 -11.856 3.098 1.00 84.56 187 ASP A CA 1
ATOM 1534 C C . ASP A 1 187 ? -11.186 -12.197 4.296 1.00 84.56 187 ASP A C 1
ATOM 1536 O O . ASP A 1 187 ? -9.981 -12.462 4.201 1.00 84.56 187 ASP A O 1
ATOM 1540 N N . PHE A 1 188 ? -11.791 -12.121 5.483 1.00 87.31 188 PHE A N 1
ATOM 1541 C CA . PHE A 1 188 ? -11.096 -12.419 6.729 1.00 87.31 188 PHE A CA 1
ATOM 1542 C C . PHE A 1 188 ? -10.650 -13.882 6.813 1.00 87.31 188 PHE A C 1
ATOM 1544 O O . PHE A 1 188 ? -9.654 -14.141 7.482 1.00 87.31 188 PHE A O 1
ATOM 1551 N N . SER A 1 189 ? -11.333 -14.808 6.129 1.00 85.44 189 SER A N 1
ATOM 1552 C CA . SER A 1 189 ? -10.945 -16.221 6.025 1.00 85.44 189 SER A CA 1
ATOM 1553 C C . SER A 1 189 ? -9.598 -16.381 5.333 1.00 85.44 189 SER A C 1
ATOM 1555 O O . SER A 1 189 ? -8.649 -16.830 5.970 1.00 85.44 189 SER A O 1
ATOM 1557 N N . THR A 1 190 ? -9.478 -15.920 4.086 1.00 85.06 190 THR A N 1
ATOM 1558 C CA . THR A 1 190 ? -8.227 -16.016 3.321 1.00 85.06 190 THR A CA 1
ATOM 1559 C C . THR A 1 190 ? -7.103 -15.253 4.014 1.00 85.06 190 THR A C 1
ATOM 1561 O O . THR A 1 190 ? -5.969 -15.721 4.086 1.00 85.06 190 THR A O 1
ATOM 1564 N N . SER A 1 191 ? -7.401 -14.082 4.590 1.00 89.44 191 SER A N 1
ATOM 1565 C CA . SER A 1 191 ? -6.402 -13.331 5.356 1.00 89.44 191 SER A CA 1
ATOM 1566 C C . SER A 1 191 ? -5.902 -14.121 6.568 1.00 89.44 191 SER A C 1
ATOM 1568 O O . SER A 1 191 ? -4.695 -14.173 6.805 1.00 89.44 191 SER A O 1
ATOM 1570 N N . LEU A 1 192 ? -6.809 -14.749 7.322 1.00 90.50 192 LEU A N 1
ATOM 1571 C CA . LEU A 1 192 ? -6.465 -15.552 8.491 1.00 90.50 192 LEU A CA 1
ATOM 1572 C C . LEU A 1 192 ? -5.629 -16.775 8.105 1.00 90.50 192 LEU A C 1
ATOM 1574 O O . LEU A 1 192 ? -4.617 -17.020 8.756 1.00 90.50 192 LEU A O 1
ATOM 1578 N N . GLU A 1 193 ? -6.003 -17.488 7.042 1.00 90.62 193 GLU A N 1
ATOM 1579 C CA . GLU A 1 193 ? -5.250 -18.635 6.518 1.00 90.62 193 GLU A CA 1
ATOM 1580 C C . GLU A 1 193 ? -3.819 -18.236 6.139 1.00 90.62 193 GLU A C 1
ATOM 1582 O O . GLU A 1 193 ? -2.860 -18.839 6.620 1.00 90.62 193 GLU A O 1
ATOM 1587 N N . LEU A 1 194 ? -3.658 -17.151 5.373 1.00 89.75 194 LEU A N 1
ATOM 1588 C CA . LEU A 1 194 ? -2.340 -16.646 4.979 1.00 89.75 194 LEU A CA 1
ATOM 1589 C C . LEU A 1 194 ? -1.492 -16.245 6.193 1.00 89.75 194 LEU A C 1
ATOM 1591 O O . LEU A 1 194 ? -0.302 -16.555 6.253 1.00 89.75 194 LEU A O 1
ATOM 1595 N N . TRP A 1 195 ? -2.074 -15.573 7.190 1.00 94.62 195 TRP A N 1
ATOM 1596 C CA . TRP A 1 195 ? -1.330 -15.223 8.403 1.00 94.62 195 TRP A CA 1
ATOM 1597 C C . TRP A 1 195 ? -0.977 -16.437 9.263 1.00 94.62 195 TRP A C 1
ATOM 1599 O O . TRP A 1 195 ? 0.095 -16.447 9.867 1.00 94.62 195 TRP A O 1
ATOM 1609 N N . GLN A 1 196 ? -1.836 -17.456 9.313 1.00 93.31 196 GLN A N 1
ATOM 1610 C CA . GLN A 1 196 ? -1.542 -18.716 9.996 1.00 93.31 196 GLN A CA 1
ATOM 1611 C C . GLN A 1 196 ? -0.401 -19.466 9.310 1.00 93.31 196 GLN A C 1
ATOM 1613 O O . GLN A 1 196 ? 0.504 -19.938 9.995 1.00 93.31 196 GLN A O 1
ATOM 1618 N N . GLU A 1 197 ? -0.387 -19.513 7.979 1.00 91.06 197 GLU A N 1
ATOM 1619 C CA . GLU A 1 197 ? 0.724 -20.084 7.215 1.00 91.06 197 GLU A CA 1
ATOM 1620 C C . GLU A 1 197 ? 2.032 -19.322 7.485 1.00 91.06 197 GLU A C 1
ATOM 1622 O O . GLU A 1 197 ? 3.072 -19.929 7.759 1.00 91.06 197 GLU A O 1
ATOM 1627 N N . ILE A 1 198 ? 1.988 -17.983 7.489 1.00 90.69 198 ILE A N 1
ATOM 1628 C CA . ILE A 1 198 ? 3.148 -17.141 7.824 1.00 90.69 198 ILE A CA 1
ATOM 1629 C C . ILE A 1 198 ? 3.626 -17.419 9.256 1.00 90.69 198 ILE A C 1
ATOM 1631 O O . ILE A 1 198 ? 4.828 -17.533 9.474 1.00 90.69 198 ILE A O 1
ATOM 1635 N N . TYR A 1 199 ? 2.715 -17.562 10.222 1.00 93.50 199 TYR A N 1
ATOM 1636 C CA . TYR A 1 199 ? 3.062 -17.877 11.611 1.00 93.50 199 TYR A CA 1
ATOM 1637 C C . TYR A 1 199 ? 3.733 -19.253 11.734 1.00 93.50 199 TYR A C 1
ATOM 1639 O O . TYR A 1 199 ? 4.772 -19.380 12.380 1.00 93.50 199 TYR A O 1
ATOM 1647 N N . GLN A 1 200 ? 3.169 -20.276 11.088 1.00 92.31 200 GLN A N 1
ATOM 1648 C CA . GLN A 1 200 ? 3.681 -21.650 11.129 1.00 92.31 200 GLN A CA 1
ATOM 1649 C C . GLN A 1 200 ? 5.032 -21.795 10.416 1.00 92.31 200 GLN A C 1
ATOM 1651 O O . GLN A 1 200 ? 5.874 -22.578 10.850 1.00 92.31 200 GLN A O 1
ATOM 1656 N N . SER A 1 201 ? 5.254 -21.029 9.345 1.00 88.06 201 SER A N 1
ATOM 1657 C CA . SER A 1 201 ? 6.506 -21.028 8.575 1.00 88.06 201 SER A CA 1
ATOM 1658 C C . SER A 1 201 ? 7.566 -20.046 9.100 1.00 88.06 201 SER A C 1
ATOM 1660 O O . SER A 1 201 ? 8.670 -19.986 8.552 1.00 88.06 201 SER A O 1
ATOM 1662 N N . ALA A 1 202 ? 7.270 -19.272 10.152 1.00 88.56 202 ALA A N 1
ATOM 1663 C CA . ALA A 1 202 ? 8.175 -18.255 10.681 1.00 88.56 202 ALA A CA 1
ATOM 1664 C C . ALA A 1 202 ? 9.415 -18.867 11.358 1.00 88.56 202 ALA A C 1
ATOM 1666 O O . ALA A 1 202 ? 9.335 -19.526 12.399 1.00 88.56 202 ALA A O 1
ATOM 1667 N N . THR A 1 203 ? 10.587 -18.566 10.796 1.00 87.69 203 THR A N 1
ATOM 1668 C CA . THR A 1 203 ? 11.900 -18.971 11.327 1.00 87.69 203 THR A CA 1
ATOM 1669 C C . THR A 1 203 ? 12.478 -17.987 12.344 1.00 87.69 203 THR A C 1
ATOM 1671 O O . THR A 1 203 ? 13.408 -18.330 13.065 1.00 87.69 203 THR A O 1
ATOM 1674 N N . ASP A 1 204 ? 11.960 -16.761 12.374 1.00 89.75 204 ASP A N 1
ATOM 1675 C CA . ASP A 1 204 ? 12.412 -15.660 13.222 1.00 89.75 204 ASP A CA 1
ATOM 1676 C C . ASP A 1 204 ? 11.258 -15.110 14.071 1.00 89.75 204 ASP A C 1
ATOM 1678 O O . ASP A 1 204 ? 10.100 -15.099 13.641 1.00 89.75 204 ASP A O 1
ATOM 1682 N N . ASP A 1 205 ? 11.584 -14.646 15.280 1.00 90.88 205 ASP A N 1
ATOM 1683 C CA . ASP A 1 205 ? 10.588 -14.165 16.246 1.00 90.88 205 ASP A CA 1
ATOM 1684 C C . ASP A 1 205 ? 9.864 -12.913 15.744 1.00 90.88 205 ASP A C 1
ATOM 1686 O O . ASP A 1 205 ? 8.663 -12.773 15.937 1.00 90.88 205 ASP A O 1
ATOM 1690 N N . TYR A 1 206 ? 10.554 -12.047 14.998 1.00 88.38 206 TYR A N 1
ATOM 1691 C CA . TYR A 1 206 ? 9.956 -10.844 14.423 1.00 88.38 206 TYR A CA 1
ATOM 1692 C C . TYR A 1 206 ? 8.782 -11.162 13.482 1.00 88.38 206 TYR A C 1
ATOM 1694 O O . TYR A 1 206 ? 7.711 -10.559 13.583 1.00 88.38 206 TYR A O 1
ATOM 1702 N N . THR A 1 207 ? 8.953 -12.124 12.571 1.00 87.62 207 THR A N 1
ATOM 1703 C CA . THR A 1 207 ? 7.884 -12.564 11.666 1.00 87.62 207 THR A CA 1
ATOM 1704 C C . THR A 1 207 ? 6.748 -13.234 12.435 1.00 87.62 207 THR A C 1
ATOM 1706 O O . THR A 1 207 ? 5.578 -12.981 12.128 1.00 87.62 207 THR A O 1
ATOM 1709 N N . ARG A 1 208 ? 7.078 -14.037 13.456 1.00 92.12 208 ARG A N 1
ATOM 1710 C CA . ARG A 1 208 ? 6.090 -14.701 14.314 1.00 92.12 208 ARG A CA 1
ATOM 1711 C C . ARG A 1 208 ? 5.228 -13.686 15.070 1.00 92.12 208 ARG A C 1
ATOM 1713 O O . ARG A 1 208 ? 4.005 -13.781 14.999 1.00 92.12 208 ARG A O 1
ATOM 1720 N N . ASP A 1 209 ? 5.843 -12.671 15.673 1.00 93.12 209 ASP A N 1
ATOM 1721 C CA . ASP A 1 209 ? 5.163 -11.597 16.408 1.00 93.12 209 ASP A CA 1
ATOM 1722 C C . ASP A 1 209 ? 4.228 -10.783 15.502 1.00 93.12 209 ASP A C 1
ATOM 1724 O O . ASP A 1 209 ? 3.096 -10.458 15.875 1.00 93.12 209 ASP A O 1
ATOM 1728 N N . ILE A 1 210 ? 4.674 -10.456 14.281 1.00 90.75 210 ILE A N 1
ATOM 1729 C CA . ILE A 1 210 ? 3.830 -9.756 13.302 1.00 90.75 210 ILE A CA 1
ATOM 1730 C C . ILE A 1 210 ? 2.618 -10.606 12.936 1.00 90.75 210 ILE A C 1
ATOM 1732 O O . ILE A 1 210 ? 1.505 -10.074 12.865 1.00 90.75 210 ILE A O 1
ATOM 1736 N N . ALA A 1 211 ? 2.823 -11.897 12.680 1.00 92.44 211 ALA A N 1
ATOM 1737 C CA . ALA A 1 211 ? 1.745 -12.796 12.305 1.00 92.44 211 ALA A CA 1
ATOM 1738 C C . ALA A 1 211 ? 0.752 -12.982 13.457 1.00 92.44 211 ALA A C 1
ATOM 1740 O O . ALA A 1 211 ? -0.444 -12.797 13.252 1.00 92.44 211 ALA A O 1
ATOM 1741 N N . GLU A 1 212 ? 1.229 -13.221 14.679 1.00 94.38 212 GLU A N 1
ATOM 1742 C CA . GLU A 1 212 ? 0.392 -13.359 15.876 1.00 94.38 212 GLU A CA 1
ATOM 1743 C C . GLU A 1 212 ? -0.450 -12.108 16.141 1.00 94.38 212 GLU A C 1
ATOM 1745 O O . GLU A 1 212 ? -1.669 -12.188 16.345 1.00 94.38 212 GLU A O 1
ATOM 1750 N N . ARG A 1 213 ? 0.173 -10.926 16.061 1.00 92.75 213 ARG A N 1
ATOM 1751 C CA . ARG A 1 213 ? -0.546 -9.659 16.190 1.00 92.75 213 ARG A CA 1
ATOM 1752 C C . ARG A 1 213 ? -1.586 -9.516 15.082 1.00 92.75 213 ARG A C 1
ATOM 1754 O O . ARG A 1 213 ? -2.729 -9.166 15.365 1.00 92.75 213 ARG A O 1
ATOM 1761 N N . SER A 1 214 ? -1.228 -9.807 13.834 1.00 92.75 214 SER A N 1
ATOM 1762 C CA . SER A 1 214 ? -2.139 -9.678 12.689 1.00 92.75 214 SER A CA 1
ATOM 1763 C C . SER A 1 214 ? -3.341 -10.621 12.793 1.00 92.75 214 SER A C 1
ATOM 1765 O O . SER A 1 214 ? -4.471 -10.173 12.589 1.00 92.75 214 SER A O 1
ATOM 1767 N N . ILE A 1 215 ? -3.117 -11.875 13.203 1.00 94.75 215 ILE A N 1
ATOM 1768 C CA . ILE A 1 215 ? -4.160 -12.865 13.515 1.00 94.75 215 ILE A CA 1
ATOM 1769 C C . ILE A 1 215 ? -5.081 -12.328 14.609 1.00 94.75 215 ILE A C 1
ATOM 1771 O O . ILE A 1 215 ? -6.297 -12.305 14.434 1.00 94.75 215 ILE A O 1
ATOM 1775 N N . SER A 1 216 ? -4.517 -11.826 15.708 1.00 93.81 216 SER A N 1
ATOM 1776 C CA . SER A 1 216 ? -5.300 -11.284 16.823 1.00 93.81 216 SER A CA 1
ATOM 1777 C 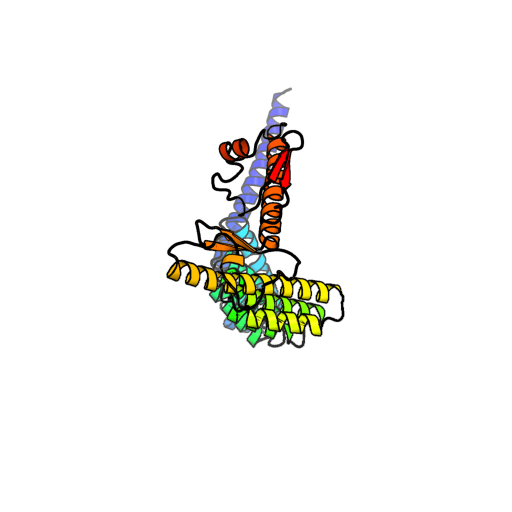C . SER A 1 216 ? -6.197 -10.125 16.377 1.00 93.81 216 SER A C 1
ATOM 1779 O O . SER A 1 216 ? -7.392 -10.107 16.667 1.00 93.81 216 SER A O 1
ATOM 1781 N N . PHE A 1 217 ? -5.662 -9.186 15.591 1.00 91.94 217 PHE A N 1
ATOM 1782 C CA . PHE A 1 217 ? -6.449 -8.080 15.039 1.00 91.94 217 PHE A CA 1
ATOM 1783 C C . PHE A 1 217 ? -7.521 -8.530 14.038 1.00 91.94 217 PHE A C 1
ATOM 1785 O O . PHE A 1 217 ? -8.567 -7.888 13.960 1.00 91.94 217 PHE A O 1
ATOM 1792 N N . LEU A 1 218 ? -7.277 -9.590 13.263 1.00 92.69 218 LEU A N 1
ATOM 1793 C CA . LEU A 1 218 ? -8.275 -10.186 12.368 1.00 92.69 218 LEU A CA 1
ATOM 1794 C C . LEU A 1 218 ? -9.399 -10.868 13.142 1.00 92.69 218 LEU A C 1
ATOM 1796 O O . LEU A 1 218 ? -10.564 -10.663 12.822 1.00 92.69 218 LEU A O 1
ATOM 1800 N N . LEU A 1 219 ? -9.073 -11.612 14.196 1.00 93.25 219 LEU A N 1
ATOM 1801 C CA . LEU A 1 219 ? -10.070 -12.216 15.076 1.00 93.25 219 LEU A CA 1
ATOM 1802 C C . LEU A 1 219 ? -10.939 -11.149 15.755 1.00 93.25 219 LEU A C 1
ATOM 1804 O O . LEU A 1 219 ? -12.149 -11.329 15.858 1.00 93.25 219 LEU A O 1
ATOM 1808 N N . ILE A 1 220 ? -10.368 -9.996 16.130 1.00 93.19 220 ILE A N 1
ATOM 1809 C CA . ILE A 1 220 ? -11.156 -8.845 16.598 1.00 93.19 220 ILE A CA 1
ATOM 1810 C C . ILE A 1 220 ? -12.147 -8.376 15.522 1.00 93.19 220 ILE A C 1
ATOM 1812 O O . ILE A 1 220 ? -13.308 -8.127 15.843 1.00 93.19 220 ILE A O 1
ATOM 1816 N N . ASP A 1 221 ? -11.715 -8.258 14.262 1.00 91.56 221 ASP A N 1
ATOM 1817 C CA . ASP A 1 221 ? -12.583 -7.880 13.133 1.00 91.56 221 ASP A CA 1
ATOM 1818 C C . ASP A 1 221 ? -13.721 -8.887 12.906 1.00 91.56 221 ASP A C 1
ATOM 1820 O O . ASP A 1 221 ? -14.886 -8.496 12.795 1.00 91.56 221 ASP A O 1
ATOM 1824 N N . ILE A 1 222 ? -13.402 -10.182 12.925 1.00 91.25 222 ILE A N 1
ATOM 1825 C CA . ILE A 1 222 ? -14.377 -11.274 12.805 1.00 91.25 222 ILE A CA 1
ATOM 1826 C C . ILE A 1 222 ? -15.394 -11.217 13.952 1.00 91.25 222 ILE A C 1
ATOM 1828 O O . ILE A 1 222 ? -16.601 -11.250 13.708 1.00 91.25 222 ILE A O 1
ATOM 1832 N N . ASN A 1 223 ? -14.926 -11.064 15.193 1.00 93.56 223 ASN A N 1
ATOM 1833 C CA . ASN A 1 223 ? -15.783 -10.959 16.372 1.00 93.56 223 ASN A CA 1
ATOM 1834 C C . ASN A 1 223 ? -16.724 -9.751 16.288 1.00 93.56 223 ASN A C 1
ATOM 1836 O O . ASN A 1 223 ? -17.916 -9.888 16.556 1.00 93.56 223 ASN A O 1
ATOM 1840 N N . MET A 1 224 ? -16.230 -8.577 15.875 1.00 92.88 224 MET A N 1
ATOM 1841 C CA . MET A 1 224 ? -17.077 -7.391 15.691 1.00 92.88 224 MET A CA 1
ATOM 1842 C C . MET A 1 224 ? -18.144 -7.616 14.613 1.00 92.88 224 MET A C 1
ATOM 1844 O O . MET A 1 224 ? -19.298 -7.241 14.820 1.00 92.88 224 MET A O 1
ATOM 1848 N N . SER A 1 225 ? -17.800 -8.262 13.494 1.00 91.50 225 SER A N 1
ATOM 1849 C CA . SER A 1 225 ? -18.762 -8.600 12.433 1.00 91.50 225 SER A CA 1
ATOM 1850 C C . SER A 1 225 ? -19.843 -9.569 12.932 1.00 91.50 225 SER A C 1
ATOM 1852 O O . SER A 1 225 ? -21.042 -9.334 12.753 1.00 91.50 225 SER A O 1
ATOM 1854 N N . TYR A 1 226 ? -19.437 -10.609 13.666 1.00 92.12 226 TYR A N 1
ATOM 1855 C CA . TYR A 1 226 ? -20.355 -11.558 14.295 1.00 92.12 226 TYR A CA 1
ATOM 1856 C C . TYR A 1 226 ? -21.300 -10.876 15.298 1.00 92.12 226 TYR A C 1
ATOM 1858 O O . TYR A 1 226 ? -22.516 -11.085 15.255 1.00 92.12 226 TYR A O 1
ATOM 1866 N N . LEU A 1 227 ? -20.762 -10.020 16.173 1.00 94.38 227 LEU A N 1
ATOM 1867 C CA . LEU A 1 227 ? -21.545 -9.240 17.134 1.00 94.38 227 LEU A CA 1
ATOM 1868 C C . LEU A 1 227 ? -22.520 -8.295 16.430 1.00 94.38 227 LEU A C 1
ATOM 1870 O O . LEU A 1 227 ? -23.678 -8.218 16.829 1.00 94.38 227 LEU A O 1
ATOM 1874 N N . THR A 1 228 ? -22.092 -7.637 15.353 1.00 94.06 228 THR A N 1
ATOM 1875 C CA . THR A 1 228 ? -22.941 -6.739 14.554 1.00 94.06 228 THR A CA 1
ATOM 1876 C C . THR A 1 228 ? -24.162 -7.478 14.000 1.00 94.06 228 THR A C 1
ATOM 1878 O O . THR A 1 228 ? -25.284 -6.975 14.077 1.00 94.06 228 THR A O 1
ATOM 1881 N N . GLY A 1 229 ? -23.983 -8.714 13.520 1.00 93.25 229 GLY A N 1
ATOM 1882 C CA . GLY A 1 229 ? -25.095 -9.564 13.086 1.00 93.25 229 GLY A CA 1
ATOM 1883 C C . GLY A 1 229 ? -26.106 -9.857 14.203 1.00 93.25 229 GLY A C 1
ATOM 1884 O O . GLY A 1 229 ? -27.316 -9.831 13.969 1.00 93.25 229 GLY A O 1
ATOM 1885 N N . HIS A 1 230 ? -25.636 -10.086 15.432 1.00 94.69 230 HIS A N 1
ATOM 1886 C CA . HIS A 1 230 ? -26.507 -10.288 16.597 1.00 94.69 230 HIS A CA 1
ATOM 1887 C C . HIS A 1 230 ? -27.181 -9.006 17.078 1.00 94.69 230 HIS A C 1
ATOM 1889 O O . HIS A 1 230 ? -28.362 -9.047 17.419 1.00 94.69 230 HIS A O 1
ATOM 1895 N N . VAL A 1 231 ? -26.487 -7.866 17.046 1.00 95.81 231 VAL A N 1
ATOM 1896 C CA . VAL A 1 231 ? -27.079 -6.551 17.341 1.00 95.81 231 VAL A CA 1
ATOM 1897 C C . VAL A 1 231 ? -28.237 -6.256 16.397 1.00 95.81 231 VAL A C 1
ATOM 1899 O O . VAL A 1 231 ? -29.308 -5.848 16.850 1.00 95.81 231 VAL A O 1
ATOM 1902 N N . ARG A 1 232 ? -28.063 -6.535 15.102 1.00 94.62 232 ARG A N 1
ATOM 1903 C CA . ARG A 1 232 ? -29.127 -6.371 14.110 1.00 94.62 232 ARG A CA 1
ATOM 1904 C C . ARG A 1 232 ? -30.350 -7.232 14.433 1.00 94.62 232 ARG A C 1
ATOM 1906 O O . ARG A 1 232 ? -31.456 -6.706 14.493 1.00 94.62 232 ARG A O 1
ATOM 1913 N N . ARG A 1 233 ? -30.161 -8.527 14.712 1.00 93.56 233 ARG A N 1
ATOM 1914 C CA . ARG A 1 233 ? -31.269 -9.420 15.110 1.00 93.56 233 ARG A CA 1
ATOM 1915 C C . ARG A 1 233 ? -31.952 -8.946 16.392 1.00 93.56 233 ARG A C 1
ATOM 1917 O O . ARG A 1 233 ? -33.175 -8.984 16.494 1.00 93.56 233 ARG A O 1
ATOM 1924 N N . PHE A 1 234 ? -31.177 -8.488 17.376 1.00 95.50 234 PHE A N 1
ATOM 1925 C CA . PHE A 1 234 ? -31.717 -7.948 18.622 1.00 95.50 234 PHE A CA 1
ATOM 1926 C C . PHE A 1 234 ? -32.612 -6.732 18.357 1.00 95.50 234 PHE A C 1
ATOM 1928 O O . PHE A 1 234 ? -33.717 -6.662 18.898 1.00 95.50 234 PHE A O 1
ATOM 1935 N N . TYR A 1 235 ? -32.170 -5.814 17.493 1.00 94.56 235 TYR A N 1
ATOM 1936 C CA . TYR A 1 235 ? -32.959 -4.656 17.079 1.00 94.56 235 TYR A CA 1
ATOM 1937 C C . TYR A 1 235 ? -34.263 -5.073 16.390 1.00 94.56 235 TYR A C 1
ATOM 1939 O O . TYR A 1 235 ? -35.329 -4.599 16.777 1.00 94.56 235 TYR A O 1
ATOM 1947 N N . GLU A 1 236 ? -34.197 -6.015 15.445 1.00 94.75 236 GLU A N 1
ATOM 1948 C CA . GLU A 1 236 ? -35.370 -6.552 14.738 1.00 94.75 236 GLU A CA 1
ATOM 1949 C C . GLU A 1 236 ? -36.408 -7.164 15.705 1.00 94.75 236 GLU A C 1
ATOM 1951 O O . GLU A 1 236 ? -37.609 -7.045 15.474 1.00 94.75 236 GLU A O 1
ATOM 1956 N N . MET A 1 237 ? -35.973 -7.759 16.823 1.00 93.50 237 MET A N 1
ATOM 1957 C CA . MET A 1 237 ? -36.868 -8.359 17.826 1.00 93.50 237 MET A CA 1
ATOM 1958 C C . MET A 1 237 ? -37.372 -7.386 18.902 1.00 93.50 237 MET A C 1
ATOM 1960 O O . MET A 1 237 ? -38.459 -7.580 19.447 1.00 93.50 237 MET A O 1
ATOM 1964 N N . ARG A 1 238 ? -36.568 -6.390 19.294 1.00 94.19 238 ARG A N 1
ATOM 1965 C CA . ARG A 1 238 ? -36.831 -5.537 20.472 1.00 94.19 238 ARG A CA 1
ATOM 1966 C C . ARG A 1 238 ? -37.153 -4.083 20.130 1.00 94.19 238 ARG A C 1
ATOM 1968 O O . ARG A 1 238 ? -37.559 -3.350 21.028 1.00 94.19 238 ARG A O 1
ATOM 1975 N N . GLY A 1 239 ? -36.937 -3.652 18.888 1.00 93.25 239 GLY A N 1
ATOM 1976 C CA . GLY A 1 239 ? -37.128 -2.267 18.443 1.00 93.25 239 GLY A CA 1
ATOM 1977 C C . GLY A 1 239 ? -36.130 -1.260 19.032 1.00 93.25 239 GLY A C 1
ATOM 1978 O O . GLY A 1 239 ? -36.326 -0.056 18.901 1.00 93.25 239 GLY A O 1
ATOM 1979 N N . ARG A 1 240 ? -35.072 -1.732 19.703 1.00 94.88 240 ARG A N 1
ATOM 1980 C CA . ARG A 1 240 ? -33.979 -0.915 20.253 1.00 94.88 240 ARG A CA 1
ATOM 1981 C C . ARG A 1 240 ? -32.655 -1.660 20.151 1.00 94.88 240 ARG A C 1
ATOM 1983 O O . ARG A 1 240 ? -32.648 -2.890 20.165 1.00 94.88 240 ARG A O 1
ATOM 1990 N N . TYR A 1 241 ? -31.542 -0.933 20.127 1.00 94.56 241 TYR A N 1
ATOM 1991 C CA . TYR A 1 241 ? -30.220 -1.547 20.216 1.00 94.56 241 TYR A CA 1
ATOM 1992 C C . TYR A 1 241 ? -29.911 -2.022 21.652 1.00 94.56 241 TYR A C 1
ATOM 1994 O O . TYR A 1 241 ? -30.460 -1.486 22.629 1.00 94.56 241 TYR A O 1
ATOM 2002 N N . PRO A 1 242 ? -29.080 -3.067 21.804 1.00 94.06 242 PRO A N 1
ATOM 2003 C CA . PRO A 1 242 ? -28.596 -3.519 23.103 1.00 94.06 242 PRO A CA 1
ATOM 2004 C C . PRO A 1 242 ? -27.595 -2.505 23.670 1.00 94.06 242 PRO A C 1
ATOM 2006 O O . PRO A 1 242 ? -26.833 -1.898 22.920 1.00 94.06 242 PRO A O 1
ATOM 2009 N N . LYS A 1 243 ? -27.575 -2.324 24.997 1.00 91.19 243 LYS A N 1
ATOM 2010 C CA . LYS A 1 243 ? -26.607 -1.418 25.643 1.00 91.19 243 LYS A CA 1
ATOM 2011 C C . LYS A 1 243 ? -25.268 -2.093 25.909 1.00 91.19 243 LYS A C 1
ATOM 2013 O O . LYS A 1 243 ? -24.250 -1.423 26.024 1.00 91.19 243 LYS A O 1
ATOM 2018 N N . THR A 1 244 ? -25.274 -3.416 26.044 1.00 90.75 244 THR A N 1
ATOM 2019 C CA . THR A 1 244 ? -24.089 -4.221 26.347 1.00 90.75 244 THR A CA 1
ATOM 2020 C C . THR A 1 244 ? -24.097 -5.509 25.537 1.00 90.75 244 THR A C 1
ATOM 2022 O O . THR A 1 244 ? -25.154 -5.995 25.132 1.00 90.75 244 THR A O 1
ATOM 2025 N N . VAL A 1 245 ? -22.918 -6.100 25.338 1.00 89.88 245 VAL A N 1
ATOM 2026 C CA . VAL A 1 245 ? -22.776 -7.403 24.666 1.00 89.88 245 VAL A CA 1
ATOM 2027 C C . VAL A 1 245 ? -23.524 -8.504 25.420 1.00 89.88 245 VAL A C 1
ATOM 2029 O O . VAL A 1 245 ? -24.086 -9.401 24.798 1.00 89.88 245 VAL A O 1
ATOM 2032 N N . SER A 1 246 ? -23.610 -8.404 26.747 1.00 88.62 246 SER A N 1
ATOM 2033 C CA . SER A 1 246 ? -24.333 -9.358 27.592 1.00 88.62 246 SER A CA 1
ATOM 2034 C C . SER A 1 246 ? -25.830 -9.443 27.268 1.00 88.62 246 SER A C 1
ATOM 2036 O O . SER A 1 246 ? -26.426 -10.504 27.441 1.00 88.62 246 SER A O 1
ATOM 2038 N N . GLU A 1 247 ? -26.448 -8.377 26.742 1.00 90.81 247 GLU A N 1
ATOM 2039 C CA . GLU A 1 247 ? -27.857 -8.409 26.312 1.00 90.81 247 GLU A CA 1
ATOM 2040 C C . GLU A 1 247 ? -28.091 -9.300 25.079 1.00 90.81 247 GLU A C 1
ATOM 2042 O O . GLU A 1 247 ? -29.217 -9.748 24.858 1.00 90.81 247 GLU A O 1
ATOM 2047 N N . LEU A 1 248 ? -27.049 -9.599 24.292 1.00 88.38 248 LEU A N 1
ATOM 2048 C CA . LEU A 1 248 ? -27.164 -10.381 23.056 1.00 88.38 248 LEU A CA 1
ATOM 2049 C C . LEU A 1 248 ? -27.400 -11.880 23.287 1.00 88.38 248 LEU A C 1
ATOM 2051 O O . LEU A 1 248 ? -27.744 -12.572 22.334 1.00 88.38 248 LEU A O 1
ATOM 2055 N N . SER A 1 249 ? -27.249 -12.383 24.522 1.00 85.00 249 SER A N 1
ATOM 2056 C CA . SER A 1 249 ? -27.496 -13.795 24.879 1.00 85.00 249 SER A CA 1
ATOM 2057 C C . SER A 1 249 ? -26.807 -14.786 23.923 1.00 85.00 249 SER A C 1
ATOM 2059 O O . SER A 1 249 ? -27.430 -15.688 23.363 1.00 85.00 249 SER A O 1
ATOM 2061 N N . LEU A 1 250 ? -25.506 -14.581 23.698 1.00 87.19 250 LEU A N 1
ATOM 2062 C CA . LEU A 1 250 ? -24.697 -15.395 22.792 1.00 87.19 250 LEU A CA 1
ATOM 2063 C C . LEU A 1 250 ? -24.550 -16.831 23.316 1.00 87.19 250 LEU A C 1
ATOM 2065 O O . LEU A 1 250 ? -24.410 -17.049 24.517 1.00 87.19 250 LEU A O 1
ATOM 2069 N N . ALA A 1 251 ? -24.511 -17.806 22.402 1.00 83.50 251 ALA A N 1
ATOM 2070 C CA . ALA A 1 251 ? -24.329 -19.220 22.748 1.00 83.50 251 ALA A CA 1
ATOM 2071 C C . ALA A 1 251 ? -22.988 -19.503 23.451 1.00 83.50 251 ALA A C 1
ATOM 2073 O O . ALA A 1 251 ? -22.897 -20.418 24.265 1.00 83.50 251 ALA A O 1
ATOM 2074 N N . GLN A 1 252 ? -21.955 -18.718 23.137 1.00 83.12 252 GLN A N 1
ATOM 2075 C CA . GLN A 1 252 ? -20.664 -18.742 23.814 1.00 83.12 252 GLN A CA 1
ATOM 2076 C C . GLN A 1 252 ? -20.193 -17.306 24.079 1.00 83.12 252 GLN A C 1
ATOM 2078 O O . GLN A 1 252 ? -20.436 -16.429 23.239 1.00 83.12 252 GLN A O 1
ATOM 2083 N N . PRO A 1 253 ? -19.521 -17.047 25.217 1.00 83.56 253 PRO A N 1
ATOM 2084 C CA . PRO A 1 253 ? -18.893 -15.759 25.474 1.00 83.56 253 PRO A CA 1
ATOM 2085 C C . PRO A 1 253 ? -17.818 -15.473 24.425 1.00 83.56 253 PRO A C 1
ATOM 2087 O O . PRO A 1 253 ? -16.983 -16.328 24.141 1.00 83.56 253 PRO A O 1
ATOM 2090 N N . ILE A 1 254 ? -17.820 -14.260 23.877 1.00 86.88 254 ILE A N 1
ATOM 2091 C CA . ILE A 1 254 ? -16.770 -13.800 22.967 1.00 86.88 254 ILE A CA 1
ATOM 2092 C C . ILE A 1 254 ? -15.740 -13.026 23.770 1.00 86.88 254 ILE A C 1
ATOM 2094 O O . ILE A 1 254 ? -16.076 -12.056 24.451 1.00 86.88 254 ILE A O 1
ATOM 2098 N N . THR A 1 255 ? -14.486 -13.444 23.657 1.00 87.12 255 THR A N 1
ATOM 2099 C CA . THR A 1 255 ? -13.339 -12.768 24.256 1.00 87.12 255 THR A CA 1
ATOM 2100 C C . THR A 1 255 ? -12.539 -12.035 23.187 1.00 87.12 255 THR A C 1
ATOM 2102 O O . THR A 1 255 ? -12.456 -12.465 22.035 1.00 87.12 255 THR A O 1
ATOM 2105 N N . ASP A 1 256 ? -11.966 -10.894 23.561 1.00 88.00 256 ASP A N 1
ATOM 2106 C CA . ASP A 1 256 ? -11.005 -10.200 22.711 1.00 88.00 256 ASP A CA 1
ATOM 2107 C C . ASP A 1 256 ? -9.639 -10.916 22.837 1.00 88.00 256 ASP A C 1
ATOM 2109 O O . ASP A 1 256 ? -9.150 -11.089 23.960 1.00 88.00 256 ASP A O 1
ATOM 2113 N N . PRO A 1 257 ? -9.012 -11.346 21.725 1.00 89.94 257 PRO A N 1
ATOM 2114 C CA . PRO A 1 257 ? -7.725 -12.049 21.733 1.00 89.94 257 PRO A CA 1
ATOM 2115 C C . PRO A 1 257 ? -6.593 -11.285 22.427 1.00 89.94 257 PRO A C 1
ATOM 2117 O O . PRO A 1 257 ? -5.653 -11.893 22.929 1.00 89.94 257 PRO A O 1
ATOM 2120 N N . LEU A 1 258 ? -6.681 -9.953 22.475 1.00 89.50 258 LEU A N 1
ATOM 2121 C CA . LEU A 1 258 ? -5.695 -9.074 23.100 1.00 89.50 258 LEU A CA 1
ATOM 2122 C C . LEU A 1 258 ? -6.138 -8.614 24.496 1.00 89.50 258 LEU A C 1
ATOM 2124 O O . LEU A 1 258 ? -5.676 -7.584 24.984 1.00 89.50 258 LEU A O 1
ATOM 2128 N N . GLN A 1 259 ? -7.031 -9.377 25.140 1.00 87.81 259 GLN A N 1
ATOM 2129 C CA . GLN A 1 259 ? -7.549 -9.127 26.492 1.00 87.81 259 GLN A CA 1
ATOM 2130 C C . GLN A 1 259 ? -8.305 -7.791 26.627 1.00 87.81 259 GLN A C 1
ATOM 2132 O O . GLN A 1 259 ? -8.392 -7.210 27.709 1.00 87.81 259 GLN A O 1
ATOM 2137 N N . GLY A 1 260 ? -8.855 -7.292 25.518 1.00 88.69 260 GLY A N 1
ATOM 2138 C CA . GLY A 1 260 ? -9.788 -6.168 25.496 1.00 88.69 260 GLY A CA 1
ATOM 2139 C C . GLY A 1 260 ? -11.238 -6.561 25.799 1.00 88.69 260 GLY A C 1
ATOM 2140 O O . GLY A 1 260 ? -11.540 -7.636 26.313 1.00 88.69 260 GLY A O 1
ATOM 2141 N N . PHE A 1 261 ? -12.157 -5.669 25.438 1.00 90.56 261 PHE A N 1
ATOM 2142 C CA . PHE A 1 261 ? -13.601 -5.881 25.534 1.00 90.56 261 PHE A CA 1
ATOM 2143 C C . PHE A 1 261 ? -14.325 -5.189 24.377 1.00 90.56 261 PHE A C 1
ATOM 2145 O O . PHE A 1 261 ? -13.789 -4.273 23.745 1.00 90.56 261 PHE A O 1
ATOM 2152 N N . TYR A 1 262 ? -15.556 -5.620 24.111 1.00 92.44 262 TYR A N 1
ATOM 2153 C CA . TYR A 1 262 ? -16.396 -5.059 23.056 1.00 92.44 262 TYR A CA 1
ATOM 2154 C C . TYR A 1 262 ? -17.432 -4.091 23.629 1.00 92.44 262 TYR A C 1
ATOM 2156 O O . TYR A 1 262 ? -18.048 -4.347 24.663 1.00 92.44 262 TYR A O 1
ATOM 2164 N N . LEU A 1 263 ? -17.625 -2.980 22.928 1.00 92.12 263 LEU A N 1
ATOM 2165 C CA . LEU A 1 263 ? -18.578 -1.920 23.230 1.00 92.12 263 LEU A CA 1
ATOM 2166 C C . LEU A 1 263 ? -19.655 -1.892 22.148 1.00 92.12 263 LEU A C 1
ATOM 2168 O O . LEU A 1 263 ? -19.370 -2.174 20.985 1.00 92.12 263 LEU A O 1
ATOM 2172 N N . ILE A 1 264 ? -20.875 -1.520 22.526 1.00 93.12 264 ILE A N 1
ATOM 2173 C CA . ILE A 1 264 ? -21.977 -1.293 21.589 1.00 93.12 264 ILE A CA 1
ATOM 2174 C C . ILE A 1 264 ? -22.479 0.122 21.826 1.00 93.12 264 ILE A C 1
ATOM 2176 O O . ILE A 1 264 ? -22.779 0.476 22.965 1.00 93.12 264 ILE A O 1
ATOM 2180 N N . ASN A 1 265 ? -22.575 0.925 20.770 1.00 93.12 265 ASN A N 1
ATOM 2181 C CA . ASN A 1 265 ? -23.250 2.209 20.868 1.00 93.12 265 ASN A CA 1
ATOM 2182 C C . ASN A 1 265 ? -24.773 1.968 20.897 1.00 93.12 265 ASN A C 1
ATOM 2184 O O . ASN A 1 265 ? -25.323 1.484 19.910 1.00 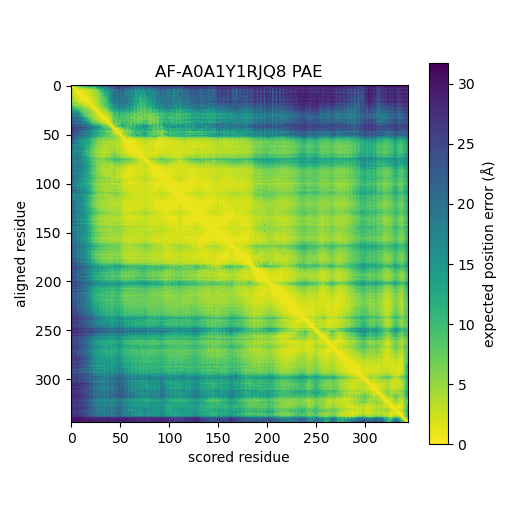93.12 265 ASN A O 1
ATOM 2188 N N . PRO A 1 266 ? -25.482 2.291 21.994 1.00 91.56 266 PRO A N 1
ATOM 2189 C CA . PRO A 1 266 ? -26.914 2.025 22.115 1.00 91.56 266 PRO A CA 1
ATOM 2190 C C . PRO A 1 266 ? -27.780 2.915 21.212 1.00 91.56 266 PRO A C 1
ATOM 2192 O O . PRO A 1 266 ? -28.968 2.639 21.055 1.00 91.56 266 PRO A O 1
ATOM 2195 N N . GLU A 1 267 ? -27.217 3.980 20.638 1.00 90.94 267 GLU A N 1
ATOM 2196 C CA . GLU A 1 267 ? -27.922 4.885 19.728 1.00 90.94 267 GLU A CA 1
ATOM 2197 C C . GLU A 1 267 ? -27.805 4.419 18.274 1.00 90.94 267 GLU A C 1
ATOM 2199 O O . GLU A 1 267 ? -28.801 4.406 17.552 1.00 90.94 267 GLU A O 1
ATOM 2204 N N . THR A 1 268 ? -26.608 3.993 17.851 1.00 92.56 268 THR A N 1
ATOM 2205 C CA . THR A 1 268 ? -26.335 3.597 16.456 1.00 92.56 268 THR A CA 1
ATOM 2206 C C . THR A 1 268 ? -26.346 2.085 16.230 1.00 92.56 268 THR A C 1
ATOM 2208 O O . THR A 1 268 ? -26.524 1.639 15.100 1.00 92.56 268 THR A O 1
ATOM 2211 N N . GLY A 1 269 ? -26.164 1.285 17.284 1.00 91.25 269 GLY A N 1
ATOM 2212 C CA . GLY A 1 269 ? -25.982 -0.166 17.206 1.00 91.25 269 GLY A CA 1
ATOM 2213 C C . GLY A 1 269 ? -24.580 -0.598 16.765 1.00 91.25 269 GLY A C 1
ATOM 2214 O O . GLY A 1 269 ? -24.329 -1.792 16.608 1.00 91.25 269 GLY A O 1
ATOM 2215 N N . GLU A 1 270 ? -23.656 0.340 16.558 1.00 93.44 270 GLU A N 1
ATOM 2216 C CA . GLU A 1 270 ? -22.303 0.024 16.104 1.00 93.44 270 GLU A CA 1
ATOM 2217 C C . GLU A 1 270 ? -21.492 -0.690 17.186 1.00 93.44 270 GLU A C 1
ATOM 2219 O O . GLU A 1 270 ? -21.527 -0.325 18.366 1.00 93.44 270 GLU A O 1
ATOM 2224 N N . VAL A 1 271 ? -20.740 -1.709 16.763 1.00 94.06 271 VAL A N 1
ATOM 2225 C CA . VAL A 1 271 ? -19.882 -2.517 17.631 1.00 94.06 271 VAL A CA 1
ATOM 2226 C C . VAL A 1 271 ? -18.436 -2.056 17.506 1.00 94.06 271 VAL A C 1
ATOM 2228 O O . VAL A 1 271 ? -17.902 -1.921 16.407 1.00 94.06 271 VAL A O 1
ATOM 2231 N N . PHE A 1 272 ? -17.772 -1.884 18.644 1.00 92.56 272 PHE A N 1
ATOM 2232 C CA . PHE A 1 272 ? -16.388 -1.433 18.717 1.00 92.56 272 PHE A CA 1
ATOM 2233 C C . PHE A 1 272 ? -15.547 -2.349 19.609 1.00 92.56 272 PHE A C 1
ATOM 2235 O O . PHE A 1 272 ? -16.030 -2.864 20.612 1.00 92.56 272 PHE A O 1
ATOM 2242 N N . SER A 1 273 ? -14.262 -2.514 19.287 1.00 93.44 273 SER A N 1
ATOM 2243 C CA . SER A 1 273 ? -13.273 -3.128 20.189 1.00 93.44 273 SER A CA 1
ATOM 2244 C C . SER A 1 273 ? -12.533 -2.047 20.966 1.00 93.44 273 SER A C 1
ATOM 2246 O O . SER A 1 273 ? -12.025 -1.094 20.368 1.00 93.44 273 SER A O 1
ATOM 2248 N N . SER A 1 274 ? -12.411 -2.213 22.284 1.00 91.31 274 SER A N 1
ATOM 2249 C CA . SER A 1 274 ? -11.670 -1.281 23.136 1.00 91.31 274 SER A CA 1
ATOM 2250 C C . SER A 1 274 ? -10.202 -1.156 22.723 1.00 91.31 274 SER A C 1
ATOM 2252 O O . SER A 1 274 ? -9.646 -0.062 22.784 1.00 91.31 274 SER A O 1
ATOM 2254 N N . ILE A 1 275 ? -9.585 -2.226 22.209 1.00 91.50 275 ILE A N 1
ATOM 2255 C CA . ILE A 1 275 ? -8.213 -2.206 21.682 1.00 91.50 275 ILE A CA 1
ATOM 2256 C C . ILE A 1 275 ? -8.104 -1.247 20.496 1.00 91.50 275 ILE A C 1
ATOM 2258 O O . ILE A 1 275 ? -7.250 -0.359 20.489 1.00 91.50 275 ILE A O 1
ATOM 2262 N N . LYS A 1 276 ? -9.012 -1.367 19.522 1.00 90.69 276 LYS A N 1
ATOM 2263 C CA . LYS A 1 276 ? -9.024 -0.503 18.333 1.00 90.69 276 LYS A CA 1
ATOM 2264 C C . LYS A 1 276 ? -9.369 0.942 18.670 1.00 90.69 276 LYS A C 1
ATOM 2266 O O . LYS A 1 276 ? -8.736 1.861 18.159 1.00 90.69 276 LYS A O 1
ATOM 2271 N N . GLN A 1 277 ? -10.334 1.149 19.562 1.00 90.75 277 GLN A N 1
ATOM 2272 C CA . GLN A 1 277 ? -10.692 2.481 20.047 1.00 90.75 277 GLN A CA 1
ATOM 2273 C C . GLN A 1 277 ? -9.502 3.149 20.754 1.00 90.75 277 GLN A C 1
ATOM 2275 O O . GLN A 1 277 ? -9.196 4.313 20.488 1.00 90.75 277 GLN A O 1
ATOM 2280 N N . ASN A 1 278 ? -8.760 2.391 21.568 1.00 89.06 278 ASN A N 1
ATOM 2281 C CA . ASN A 1 278 ? -7.546 2.855 22.236 1.00 89.06 278 ASN A CA 1
ATOM 2282 C C . ASN A 1 278 ? -6.408 3.191 21.254 1.00 89.06 278 ASN A C 1
ATOM 2284 O O . ASN A 1 278 ? -5.654 4.135 21.497 1.00 89.06 278 ASN A O 1
ATOM 2288 N N . GLU A 1 279 ? -6.259 2.458 20.149 1.00 88.38 279 GLU A N 1
ATOM 2289 C CA . GLU A 1 279 ? -5.305 2.823 19.092 1.00 88.38 279 GLU A CA 1
ATOM 2290 C C . GLU A 1 279 ? -5.738 4.102 18.358 1.00 88.38 279 GLU A C 1
ATOM 2292 O O . GLU A 1 279 ? -4.923 5.014 18.185 1.00 88.38 279 GLU A O 1
ATOM 2297 N N . ASN A 1 280 ? -7.022 4.223 18.011 1.00 89.94 280 ASN A N 1
ATOM 2298 C CA . ASN A 1 280 ? -7.568 5.399 17.330 1.00 89.94 280 ASN A CA 1
ATOM 2299 C C . ASN A 1 280 ? -7.385 6.677 18.162 1.00 89.94 280 ASN A C 1
ATOM 2301 O O . ASN A 1 280 ? -6.904 7.691 17.649 1.00 89.94 280 ASN A O 1
ATOM 2305 N N . ILE A 1 281 ? -7.692 6.634 19.465 1.00 91.00 281 ILE A N 1
ATOM 2306 C CA . ILE A 1 281 ? -7.528 7.810 20.329 1.00 91.00 281 ILE A CA 1
ATOM 2307 C C . ILE A 1 281 ? -6.053 8.193 20.491 1.00 91.00 281 ILE A C 1
ATOM 2309 O O . ILE A 1 281 ? -5.737 9.382 20.495 1.00 91.00 281 ILE A O 1
ATOM 2313 N N . ARG A 1 282 ? -5.123 7.224 20.543 1.00 91.00 282 ARG A N 1
ATOM 2314 C CA . ARG A 1 282 ? -3.674 7.508 20.576 1.00 91.00 282 ARG A CA 1
ATOM 2315 C C . ARG A 1 282 ? -3.207 8.254 19.329 1.00 91.00 282 ARG A C 1
ATOM 2317 O O . ARG A 1 282 ? -2.411 9.184 19.442 1.00 91.00 282 ARG A O 1
ATOM 2324 N N . GLN A 1 283 ? -3.710 7.886 18.152 1.00 89.75 283 GLN A N 1
ATOM 2325 C CA . GLN A 1 283 ? -3.386 8.598 16.914 1.00 89.75 283 GLN A CA 1
ATOM 2326 C C . GLN A 1 283 ? -3.9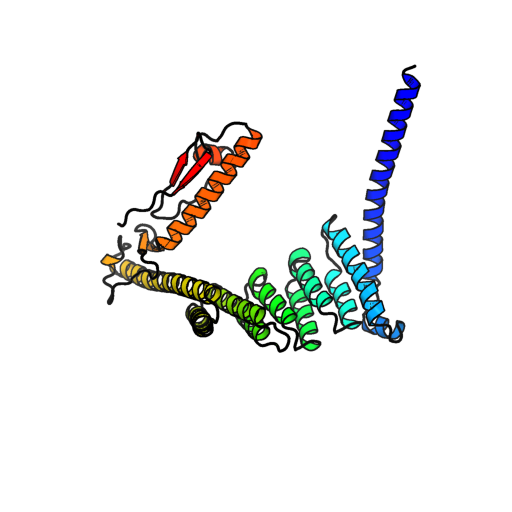28 10.032 16.934 1.00 89.75 283 GLN A C 1
ATOM 2328 O O . GLN A 1 283 ? -3.204 10.973 16.595 1.00 89.75 283 GLN A O 1
ATOM 2333 N N . ILE A 1 284 ? -5.170 10.215 17.393 1.00 90.75 284 ILE A N 1
ATOM 2334 C CA . ILE A 1 284 ? -5.797 11.537 17.509 1.00 90.75 284 ILE A CA 1
ATOM 2335 C C . ILE A 1 284 ? -5.022 12.422 18.487 1.00 90.75 284 ILE A C 1
ATOM 2337 O O . ILE A 1 284 ? -4.650 13.537 18.123 1.00 90.75 284 ILE A O 1
ATOM 2341 N N . VAL A 1 285 ? -4.699 11.938 19.691 1.00 92.31 285 VAL A N 1
ATOM 2342 C CA . VAL A 1 285 ? -3.957 12.751 20.669 1.00 92.31 285 VAL A CA 1
ATOM 2343 C C . VAL A 1 285 ? -2.526 13.052 20.219 1.00 92.31 285 VAL A C 1
ATOM 2345 O O . VAL A 1 285 ? -2.016 14.141 20.486 1.00 92.31 285 VAL A O 1
ATOM 2348 N N . GLY A 1 286 ? -1.892 12.140 19.475 1.00 91.81 286 GLY A N 1
ATOM 2349 C CA . GLY A 1 286 ? -0.593 12.380 18.850 1.00 91.81 286 GLY A CA 1
ATOM 2350 C C . GLY A 1 286 ? -0.666 13.499 17.810 1.00 91.81 286 GLY A C 1
ATOM 2351 O O . GLY A 1 286 ? 0.164 14.409 17.820 1.00 91.81 286 GLY A O 1
ATOM 2352 N N . LYS A 1 287 ? -1.707 13.493 16.966 1.00 91.69 287 LYS A N 1
ATOM 2353 C CA . LYS A 1 287 ? -1.971 14.567 15.997 1.00 91.69 287 LYS A CA 1
ATOM 2354 C C . LYS A 1 287 ? -2.239 15.905 16.691 1.00 91.69 287 LYS A C 1
ATOM 2356 O O . LYS A 1 287 ? -1.652 16.902 16.286 1.00 91.69 287 LYS A O 1
ATOM 2361 N N . ILE A 1 288 ? -3.064 15.922 17.741 1.00 92.38 288 ILE A N 1
ATOM 2362 C CA . ILE A 1 288 ? -3.353 17.131 18.534 1.00 92.38 288 ILE A CA 1
ATOM 2363 C C . ILE A 1 288 ? -2.064 17.695 19.134 1.00 92.38 288 ILE A C 1
ATOM 2365 O O . ILE A 1 288 ? -1.784 18.877 18.976 1.00 92.38 288 ILE A O 1
ATOM 2369 N N . THR A 1 289 ? -1.252 16.845 19.766 1.00 93.31 289 THR A N 1
ATOM 2370 C CA . THR A 1 289 ? 0.023 17.257 20.374 1.00 93.31 289 THR A CA 1
ATOM 2371 C C . THR A 1 289 ? 0.959 17.858 19.326 1.00 93.31 289 THR A C 1
ATOM 2373 O O . THR A 1 289 ? 1.511 18.938 19.526 1.00 93.31 289 THR A O 1
ATOM 2376 N N . ARG A 1 290 ? 1.100 17.207 18.163 1.00 93.44 290 ARG A N 1
ATOM 2377 C CA . ARG A 1 290 ? 1.918 17.727 17.058 1.00 93.44 290 ARG A CA 1
ATOM 2378 C C . ARG A 1 290 ? 1.439 19.104 16.587 1.00 93.44 290 ARG A C 1
ATOM 2380 O O . ARG A 1 290 ? 2.253 20.017 16.488 1.00 93.44 290 ARG A O 1
ATOM 2387 N N . LEU A 1 291 ? 0.139 19.261 16.346 1.00 91.94 291 LEU A N 1
ATOM 2388 C CA . LEU A 1 291 ? -0.449 20.524 15.890 1.00 91.94 291 LEU A CA 1
ATOM 2389 C C . LEU A 1 291 ? -0.334 21.636 16.941 1.00 91.94 291 LEU A C 1
ATOM 2391 O O . LEU A 1 291 ? -0.065 22.781 16.591 1.00 91.94 291 LEU A O 1
ATOM 2395 N N . ALA A 1 292 ? -0.452 21.309 18.229 1.00 91.38 292 ALA A N 1
ATOM 2396 C CA . ALA A 1 292 ? -0.221 22.262 19.313 1.00 91.38 292 ALA A CA 1
ATOM 2397 C C . ALA A 1 292 ? 1.224 22.790 19.309 1.00 91.38 292 ALA A C 1
ATOM 2399 O O . ALA A 1 292 ? 1.461 23.987 19.492 1.00 91.38 292 ALA A O 1
ATOM 2400 N N . HIS A 1 293 ? 2.202 21.911 19.065 1.00 91.75 293 HIS A N 1
ATOM 2401 C CA . HIS A 1 293 ? 3.603 22.308 18.928 1.00 91.75 293 HIS A CA 1
ATOM 2402 C C . HIS A 1 293 ? 3.868 23.134 17.664 1.00 91.75 293 HIS A C 1
ATOM 2404 O O . HIS A 1 293 ? 4.684 24.053 17.723 1.00 91.75 293 HIS A O 1
ATOM 2410 N N . GLU A 1 294 ? 3.193 22.842 16.551 1.00 89.69 294 GLU A N 1
ATOM 2411 C CA . GLU A 1 294 ? 3.250 23.658 15.331 1.00 89.69 294 GLU A CA 1
ATOM 2412 C C . GLU A 1 294 ? 2.670 25.060 15.585 1.00 89.69 294 GLU A C 1
ATOM 2414 O O . GLU A 1 294 ? 3.367 26.045 15.364 1.00 89.69 294 GLU A O 1
ATOM 2419 N N . PHE A 1 295 ? 1.489 25.168 16.202 1.00 88.12 295 PHE A N 1
ATOM 2420 C CA . PHE A 1 295 ? 0.887 26.454 16.583 1.00 88.12 295 PHE A CA 1
ATOM 2421 C C . PHE A 1 295 ? 1.797 27.307 17.477 1.00 88.12 295 PHE A C 1
ATOM 2423 O O . PHE A 1 295 ? 1.921 28.521 17.291 1.00 88.12 295 PHE A O 1
ATOM 2430 N N . ARG A 1 296 ? 2.486 26.672 18.436 1.00 90.62 296 ARG A N 1
ATOM 2431 C CA . ARG A 1 296 ? 3.443 27.370 19.301 1.00 90.62 296 ARG A CA 1
ATOM 2432 C C . ARG A 1 296 ? 4.625 27.944 18.526 1.00 90.62 296 ARG A C 1
ATOM 2434 O O . ARG A 1 296 ? 5.145 28.978 18.944 1.00 90.62 296 ARG A O 1
ATOM 2441 N N . LYS A 1 297 ? 5.080 27.307 17.443 1.00 88.75 297 LYS A N 1
ATOM 2442 C CA . LYS A 1 297 ? 6.183 27.858 16.636 1.00 88.75 297 LYS A CA 1
ATOM 2443 C C . LYS A 1 297 ? 5.808 29.219 16.052 1.00 88.75 297 LYS A C 1
ATOM 2445 O O . LYS A 1 297 ? 6.642 30.120 16.085 1.00 88.75 297 LYS A O 1
ATOM 2450 N N . ASP A 1 298 ? 4.556 29.383 15.640 1.00 85.12 298 ASP A N 1
ATOM 2451 C CA . ASP A 1 298 ? 4.082 30.613 15.006 1.00 85.12 298 ASP A CA 1
ATOM 2452 C C . ASP A 1 298 ? 3.700 31.686 16.034 1.00 85.12 298 ASP A C 1
ATOM 2454 O O . ASP A 1 298 ? 4.055 32.855 15.886 1.00 85.12 298 ASP A O 1
ATOM 2458 N N . ARG A 1 299 ? 3.008 31.298 17.115 1.00 87.19 299 ARG A N 1
ATOM 2459 C CA . ARG A 1 299 ? 2.422 32.250 18.081 1.00 87.19 299 ARG A CA 1
ATOM 2460 C C . ARG A 1 299 ? 3.163 32.366 19.412 1.00 87.19 299 ARG A C 1
ATOM 2462 O O . ARG A 1 299 ? 2.775 33.168 20.257 1.00 87.19 299 ARG A O 1
ATOM 2469 N N . LYS A 1 300 ? 4.221 31.577 19.627 1.00 89.88 300 LYS A N 1
ATOM 2470 C CA . LYS A 1 300 ? 5.010 31.471 20.877 1.00 89.88 300 LYS A CA 1
ATOM 2471 C C . LYS A 1 300 ? 4.234 31.015 22.120 1.00 89.88 300 LYS A C 1
ATOM 2473 O O . LYS A 1 300 ? 4.839 30.848 23.178 1.00 89.88 300 LYS A O 1
ATOM 2478 N N . ILE A 1 301 ? 2.939 30.749 21.990 1.00 91.75 301 ILE A N 1
ATOM 2479 C CA . ILE A 1 301 ? 2.057 30.227 23.035 1.00 91.75 301 ILE A CA 1
ATOM 2480 C C . ILE A 1 301 ? 1.410 28.931 22.556 1.00 91.75 301 ILE A C 1
ATOM 2482 O O . ILE A 1 301 ? 1.218 28.739 21.357 1.00 91.75 301 ILE A O 1
ATOM 2486 N N . PHE A 1 302 ? 1.088 28.034 23.482 1.00 92.50 302 PHE A N 1
ATOM 2487 C CA . PHE A 1 302 ? 0.252 26.879 23.169 1.00 92.50 302 PHE A CA 1
ATOM 2488 C C . PHE A 1 302 ? -1.226 27.284 23.132 1.00 92.50 302 PHE A C 1
ATOM 2490 O O . PHE A 1 302 ? -1.610 28.222 23.838 1.00 92.50 302 PHE A O 1
ATOM 2497 N N . PRO A 1 303 ? -2.067 26.560 22.372 1.00 91.50 303 PRO A N 1
ATOM 2498 C CA . PRO A 1 303 ? -3.511 26.706 22.483 1.00 91.50 303 PRO A CA 1
ATOM 2499 C C . PRO A 1 303 ? -3.961 26.401 23.914 1.00 91.50 303 PRO A C 1
ATOM 2501 O O . PRO A 1 303 ? -3.474 25.454 24.537 1.00 91.50 303 PRO A O 1
ATOM 2504 N N . LYS A 1 304 ? -4.908 27.182 24.422 1.00 91.56 304 LYS A N 1
ATOM 2505 C CA . LYS A 1 304 ? -5.574 27.023 25.718 1.00 91.56 304 LYS A CA 1
ATOM 2506 C C . LYS A 1 304 ? -6.479 25.798 25.741 1.00 91.56 304 LYS A C 1
ATOM 2508 O O . LYS A 1 304 ? -6.680 25.207 26.796 1.00 91.56 304 LYS A O 1
ATOM 2513 N N . SER A 1 305 ? -7.037 25.410 24.594 1.00 91.00 305 SER A N 1
ATOM 2514 C CA . SER A 1 305 ? -7.908 24.240 24.487 1.00 91.00 305 SER A CA 1
ATOM 2515 C C . SER A 1 305 ? -7.918 23.641 23.081 1.00 91.00 305 SER A C 1
ATOM 2517 O O . SER A 1 305 ? -7.488 24.260 22.110 1.00 91.00 305 SER A O 1
ATOM 2519 N N . VAL A 1 306 ? -8.468 22.432 22.965 1.00 87.62 306 VAL A N 1
ATOM 2520 C CA . VAL A 1 306 ? -8.754 21.804 21.665 1.00 87.62 306 VAL A CA 1
ATOM 2521 C C . VAL A 1 306 ? -9.839 22.576 20.905 1.00 87.62 306 VAL A C 1
ATOM 2523 O O . VAL A 1 306 ? -9.812 22.600 19.679 1.00 87.62 306 VAL A O 1
ATOM 2526 N N . SER A 1 307 ? -10.768 23.233 21.608 1.00 87.38 307 SER A N 1
ATOM 2527 C CA . SER A 1 307 ? -11.797 24.074 20.984 1.00 87.38 307 SER A CA 1
ATOM 2528 C C . SER A 1 307 ? -11.182 25.272 20.263 1.00 87.38 307 SER A C 1
ATOM 2530 O O . SER A 1 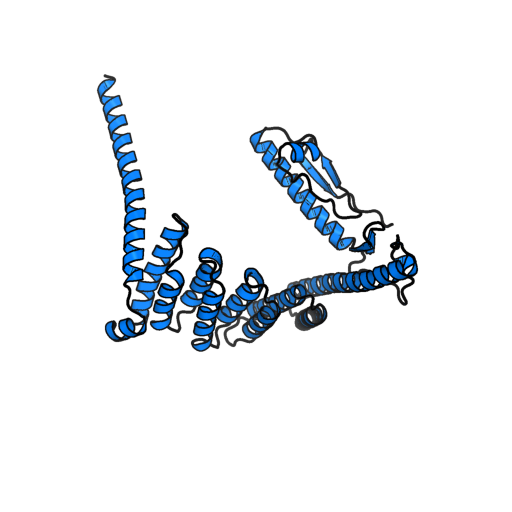307 ? -11.518 25.508 19.110 1.00 87.38 307 SER A O 1
ATOM 2532 N N . GLU A 1 308 ? -10.195 25.936 20.873 1.00 88.31 308 GLU A N 1
ATOM 2533 C CA . GLU A 1 308 ? -9.445 27.024 20.224 1.00 88.31 308 GLU A CA 1
ATOM 2534 C C . GLU A 1 308 ? -8.729 26.530 18.961 1.00 88.31 308 GLU A C 1
ATOM 2536 O O . GLU A 1 308 ? -8.756 27.187 17.927 1.00 88.31 308 GLU A O 1
ATOM 2541 N N . MET A 1 309 ? -8.150 25.324 18.996 1.00 87.06 309 MET A N 1
ATOM 2542 C CA . MET A 1 309 ? -7.539 24.738 17.798 1.00 87.06 309 MET A CA 1
ATOM 2543 C C . MET A 1 309 ? -8.554 24.481 16.676 1.00 87.06 309 MET A C 1
ATOM 2545 O O . MET A 1 309 ? -8.189 24.548 15.503 1.00 87.06 309 MET A O 1
ATOM 2549 N N . LYS A 1 310 ? -9.809 24.151 17.012 1.00 88.81 310 LYS A N 1
ATOM 2550 C CA . LYS A 1 310 ? -10.881 23.999 16.020 1.00 88.81 310 LYS A CA 1
ATOM 2551 C C . LYS A 1 310 ? -11.282 25.357 15.448 1.00 88.81 310 LYS A C 1
ATOM 2553 O O . LYS A 1 310 ? -11.311 25.494 14.231 1.00 88.81 310 LYS A O 1
ATOM 2558 N N . GLU A 1 311 ? -11.521 26.349 16.304 1.00 88.88 311 GLU A N 1
ATOM 2559 C CA . GLU A 1 311 ? -11.906 27.717 15.917 1.00 88.88 311 GLU A CA 1
ATOM 2560 C C . GLU A 1 311 ? -10.867 28.378 14.999 1.00 88.88 311 GLU A C 1
ATOM 2562 O O . GLU A 1 311 ? -11.223 28.996 13.999 1.00 88.88 311 GLU A O 1
ATOM 2567 N N . GLU A 1 312 ? -9.581 28.167 15.276 1.00 86.00 312 GLU A N 1
ATOM 2568 C CA . GLU A 1 312 ? -8.456 28.656 14.466 1.00 86.00 312 GLU A CA 1
ATOM 2569 C C . GLU A 1 312 ? -8.226 27.836 13.176 1.00 86.00 312 GLU A C 1
ATOM 2571 O O . GLU A 1 312 ? -7.277 28.085 12.434 1.00 86.00 312 GLU A O 1
ATOM 2576 N N . GLY A 1 313 ? -9.061 26.828 12.899 1.00 84.31 313 GLY A N 1
ATOM 2577 C CA . GLY A 1 313 ? -8.993 26.006 11.685 1.00 84.31 313 GLY A CA 1
ATOM 2578 C C . GLY A 1 313 ? -7.832 25.005 11.640 1.00 84.31 313 GLY A C 1
ATOM 2579 O O . GLY A 1 313 ? -7.595 24.382 10.606 1.00 84.31 313 GLY A O 1
ATOM 2580 N N . ILE A 1 314 ? -7.112 24.818 12.748 1.00 85.94 314 ILE A N 1
ATOM 2581 C CA . ILE A 1 314 ? -5.963 23.902 12.858 1.00 85.94 314 ILE A CA 1
ATOM 2582 C C . ILE A 1 314 ? -6.449 22.456 12.971 1.00 85.94 314 ILE A C 1
ATOM 2584 O O . ILE A 1 314 ? -5.857 21.527 12.415 1.00 85.94 314 ILE A O 1
ATOM 2588 N N . LEU A 1 315 ? -7.543 22.264 13.708 1.00 86.38 315 LEU A N 1
ATOM 2589 C CA . LEU A 1 315 ? -8.253 20.999 13.794 1.00 86.38 315 LEU A CA 1
ATOM 2590 C C . LEU A 1 315 ? -9.582 21.077 13.040 1.00 86.38 315 LEU A C 1
ATOM 2592 O O . LEU A 1 315 ? -10.281 22.087 13.112 1.00 86.38 315 LEU A O 1
ATOM 2596 N N . PRO A 1 316 ? -9.984 19.988 12.365 1.00 84.38 316 PRO A N 1
ATOM 2597 C CA . PRO A 1 316 ? -11.304 19.919 11.767 1.00 84.38 316 PRO A CA 1
ATOM 2598 C C . PRO A 1 316 ? -12.383 20.036 12.852 1.00 84.38 316 PRO A C 1
ATOM 2600 O O . PRO A 1 316 ? -12.304 19.400 13.909 1.00 84.38 316 PRO A O 1
ATOM 2603 N N . HIS A 1 317 ? -13.412 20.842 12.584 1.00 81.50 317 HIS A N 1
ATOM 2604 C CA . HIS A 1 317 ? -14.513 21.062 13.526 1.00 81.50 317 HIS A CA 1
ATOM 2605 C C . HIS A 1 317 ? -15.235 19.747 13.860 1.00 81.50 317 HIS A C 1
ATOM 2607 O O . HIS A 1 317 ? -15.528 19.472 15.027 1.00 81.50 317 HIS A O 1
ATOM 2613 N N . ASN A 1 318 ? -15.402 18.893 12.848 1.00 81.81 318 ASN A N 1
ATOM 2614 C CA . ASN A 1 318 ? -15.997 17.562 12.922 1.00 81.81 318 ASN A CA 1
ATOM 2615 C C . ASN A 1 318 ? -15.021 16.463 13.381 1.00 81.81 318 ASN A C 1
ATOM 2617 O O . ASN A 1 318 ? -15.230 15.301 13.055 1.00 81.81 318 ASN A O 1
ATOM 2621 N N . LEU A 1 319 ? -13.938 16.789 14.097 1.00 83.62 319 LEU A N 1
ATOM 2622 C CA . LEU A 1 319 ? -13.095 15.756 14.702 1.00 83.62 319 LEU A CA 1
ATOM 2623 C C . LEU A 1 319 ? -13.933 14.902 15.668 1.00 83.62 319 LEU A C 1
ATOM 2625 O O . LEU A 1 319 ? -14.287 15.376 16.753 1.00 83.62 319 LEU A O 1
ATOM 2629 N N . GLU A 1 320 ? -14.215 13.666 15.267 1.00 84.50 320 GLU A N 1
ATOM 2630 C CA . GLU A 1 320 ? -14.938 12.673 16.057 1.00 84.50 320 GLU A CA 1
ATOM 2631 C C . GLU A 1 320 ? -14.008 12.005 17.071 1.00 84.50 320 GLU A C 1
ATOM 2633 O O . GLU A 1 320 ? -12.889 11.591 16.750 1.00 84.50 320 GLU A O 1
ATOM 2638 N N . ILE A 1 321 ? -14.473 11.917 18.318 1.00 86.38 321 ILE A N 1
ATOM 2639 C CA . ILE A 1 321 ? -13.776 11.181 19.370 1.00 86.38 321 ILE A CA 1
ATOM 2640 C C . ILE A 1 321 ? -14.225 9.717 19.277 1.00 86.38 321 ILE A C 1
ATOM 2642 O O . ILE A 1 321 ? -15.431 9.470 19.249 1.00 86.38 321 ILE A O 1
ATOM 2646 N N . PRO A 1 322 ? -13.291 8.750 19.245 1.00 86.38 322 PRO A N 1
ATOM 2647 C CA . PRO A 1 322 ? -13.625 7.335 19.171 1.00 86.38 322 PRO A CA 1
ATOM 2648 C C . PRO A 1 322 ? -14.562 6.921 20.326 1.00 86.38 322 PRO A C 1
ATOM 2650 O O . PRO A 1 322 ? -14.345 7.310 21.479 1.00 86.38 322 PRO A O 1
ATOM 2653 N N . TYR A 1 323 ? -15.627 6.172 20.022 1.00 86.56 323 TYR A N 1
ATOM 2654 C CA . TYR A 1 323 ? -16.682 5.835 20.982 1.00 86.56 323 TYR A CA 1
ATOM 2655 C C . TYR A 1 323 ? -16.134 5.130 22.232 1.00 86.56 323 TYR A C 1
ATOM 2657 O O . TYR A 1 323 ? -15.306 4.223 22.150 1.00 86.56 323 TYR A O 1
ATOM 2665 N N . GLY A 1 324 ? -16.617 5.546 23.406 1.00 83.12 324 GLY A N 1
ATOM 2666 C CA . GLY A 1 324 ? -16.164 5.010 24.692 1.00 83.12 324 GLY A CA 1
ATOM 2667 C C . GLY A 1 324 ? -14.754 5.450 25.099 1.00 83.12 324 GLY A C 1
ATOM 2668 O O . GLY A 1 324 ? -14.220 4.926 26.072 1.00 83.12 324 GLY A O 1
ATOM 2669 N N . THR A 1 325 ? -14.142 6.406 24.388 1.00 87.69 325 THR A N 1
ATOM 2670 C CA . THR A 1 325 ? -12.831 6.971 24.740 1.00 87.69 325 THR A CA 1
ATOM 2671 C C . THR A 1 325 ? -12.930 8.434 25.149 1.00 87.69 325 THR A C 1
ATOM 2673 O O . THR A 1 325 ? -13.898 9.135 24.859 1.00 87.69 325 THR A O 1
ATOM 2676 N N . SER A 1 326 ? -11.901 8.908 25.845 1.00 87.81 326 SER A N 1
ATOM 2677 C CA . SER A 1 326 ? -11.733 10.320 26.177 1.00 87.81 326 SER A CA 1
ATOM 2678 C C . SER A 1 326 ? -10.247 10.652 26.296 1.00 87.81 326 SER A C 1
ATOM 2680 O O . SER A 1 326 ? -9.388 9.768 26.286 1.00 87.81 326 SER A O 1
ATOM 2682 N N . PHE A 1 327 ? -9.917 11.938 26.359 1.00 91.81 327 PHE A N 1
ATOM 2683 C CA . PHE A 1 327 ? -8.541 12.397 26.500 1.00 91.81 327 PHE A CA 1
ATOM 2684 C C . PHE A 1 327 ? -8.483 13.729 27.249 1.00 91.81 327 PHE A C 1
ATOM 2686 O O . PHE A 1 327 ? -9.465 14.468 27.298 1.00 91.81 327 PHE A O 1
ATOM 2693 N N . VAL A 1 328 ? -7.315 14.038 27.808 1.00 91.94 328 VAL A N 1
ATOM 2694 C CA . VAL A 1 328 ? -7.015 15.328 28.442 1.00 91.94 328 VAL A CA 1
ATOM 2695 C C . VAL A 1 328 ? -5.964 16.052 27.619 1.00 91.94 328 VAL A C 1
ATOM 2697 O O . VAL A 1 328 ? -5.015 15.431 27.138 1.00 91.94 328 VAL A O 1
ATOM 2700 N N . TYR A 1 329 ? -6.116 17.366 27.485 1.00 93.12 329 TYR A N 1
ATOM 2701 C CA . TYR A 1 329 ? -5.127 18.252 26.886 1.00 93.12 329 TYR A CA 1
ATOM 2702 C C . TYR A 1 329 ? -4.555 19.197 27.947 1.00 93.12 329 TYR A C 1
ATOM 2704 O O . TYR A 1 329 ? -5.307 19.821 28.693 1.00 93.12 329 TYR A O 1
ATOM 2712 N N . ASN A 1 330 ? -3.229 19.295 28.013 1.00 93.00 330 ASN A N 1
ATOM 2713 C CA . ASN A 1 330 ? -2.511 20.216 28.884 1.00 93.00 330 ASN A CA 1
ATOM 2714 C C . ASN A 1 330 ? -2.022 21.416 28.058 1.00 93.00 330 ASN A C 1
ATOM 2716 O O . ASN A 1 330 ? -1.156 21.268 27.195 1.00 93.00 330 ASN A O 1
ATOM 2720 N N . SER A 1 331 ? -2.562 22.602 28.343 1.00 91.12 331 SER A N 1
ATO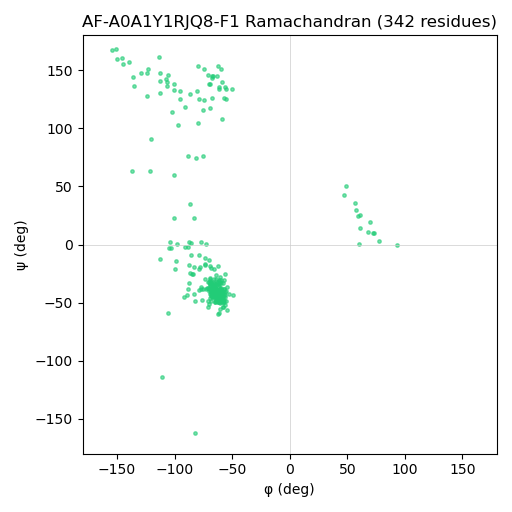M 2721 C CA . SER A 1 331 ? -2.234 23.853 27.651 1.00 91.12 331 SER A CA 1
ATOM 2722 C C . SER A 1 331 ? -0.866 24.436 28.012 1.00 91.12 331 SER A C 1
ATOM 2724 O O . SER A 1 331 ? -0.356 25.272 27.279 1.00 91.12 331 SER A O 1
ATOM 2726 N N . GLU A 1 332 ? -0.256 24.027 29.124 1.00 90.19 332 GLU A N 1
ATOM 2727 C CA . GLU A 1 332 ? 1.086 24.480 29.511 1.00 90.19 332 GLU A CA 1
ATOM 2728 C C . GLU A 1 332 ? 2.166 23.740 28.720 1.00 90.19 332 GLU A C 1
ATOM 2730 O O . GLU A 1 332 ? 3.157 24.333 28.292 1.00 90.19 332 GLU A O 1
ATOM 2735 N N . THR A 1 333 ? 1.963 22.440 28.496 1.00 91.00 333 THR A N 1
ATOM 2736 C CA . THR A 1 333 ? 2.911 21.581 27.776 1.00 91.00 333 THR A CA 1
ATOM 2737 C C . THR A 1 333 ? 2.542 21.356 26.311 1.00 91.00 333 THR A C 1
ATOM 2739 O O . THR A 1 333 ? 3.373 20.856 25.556 1.00 91.00 333 THR A O 1
ATOM 2742 N N . GLY A 1 334 ? 1.313 21.689 25.905 1.00 88.19 334 GLY A N 1
ATOM 2743 C CA . GLY A 1 334 ? 0.780 21.427 24.567 1.00 88.19 334 GLY A CA 1
ATOM 2744 C C . GLY A 1 334 ? 0.519 19.946 24.283 1.00 88.19 334 GLY A C 1
ATOM 2745 O O . GLY A 1 334 ? 0.458 19.544 23.124 1.00 88.19 334 GLY A O 1
ATOM 2746 N N . THR A 1 335 ? 0.403 19.110 25.318 1.00 91.25 335 THR A N 1
ATOM 2747 C CA . THR A 1 335 ? 0.324 17.650 25.165 1.00 91.25 335 THR A CA 1
ATOM 2748 C C . THR A 1 335 ? -1.082 17.127 25.422 1.00 91.25 335 THR A C 1
ATOM 2750 O O . THR A 1 335 ? -1.739 17.509 26.389 1.00 91.25 335 THR A O 1
ATOM 2753 N N . ALA A 1 336 ? -1.538 16.211 24.567 1.00 92.00 336 ALA A N 1
ATOM 2754 C CA . ALA A 1 336 ? -2.774 15.462 24.753 1.00 92.00 336 ALA A CA 1
ATOM 2755 C C . ALA A 1 336 ? -2.471 14.008 25.142 1.00 92.00 336 ALA A C 1
ATOM 2757 O O . ALA A 1 336 ? -1.553 13.387 24.601 1.00 92.00 336 ALA A O 1
ATOM 2758 N N . ARG A 1 337 ? -3.243 13.449 26.079 1.00 90.00 337 ARG A N 1
ATOM 2759 C CA . ARG A 1 337 ? -3.104 12.061 26.545 1.00 90.00 337 ARG A CA 1
ATOM 2760 C C . ARG A 1 337 ? -4.469 11.386 26.650 1.00 90.00 337 ARG A C 1
ATOM 2762 O O . ARG A 1 337 ? -5.391 12.014 27.170 1.00 90.00 337 ARG A O 1
ATOM 2769 N N . PRO A 1 338 ? -4.611 10.130 26.194 1.00 88.00 338 PRO A N 1
ATOM 2770 C CA . PRO A 1 338 ? -5.861 9.406 26.343 1.00 88.00 338 PRO A CA 1
ATOM 2771 C C . PRO A 1 338 ? -6.122 9.118 27.823 1.00 88.00 338 PRO A C 1
ATOM 2773 O O . PRO A 1 338 ? -5.193 8.843 28.585 1.00 88.00 338 PRO A O 1
ATOM 2776 N N . ILE A 1 339 ? -7.390 9.154 28.213 1.00 84.50 339 ILE A N 1
ATOM 2777 C CA . ILE A 1 339 ? -7.862 8.572 29.464 1.00 84.50 339 ILE A CA 1
ATOM 2778 C C . ILE A 1 339 ? -8.266 7.146 29.105 1.00 84.50 339 ILE A C 1
ATOM 2780 O O . ILE A 1 339 ? -9.129 6.942 28.251 1.00 84.50 339 ILE A O 1
ATOM 2784 N N . THR A 1 340 ? -7.610 6.153 29.701 1.00 62.00 340 THR A N 1
ATOM 2785 C CA . THR A 1 340 ? -7.992 4.749 29.514 1.00 62.00 340 THR A CA 1
ATOM 2786 C C . THR A 1 340 ? -9.458 4.568 29.882 1.00 62.00 340 THR A C 1
ATOM 2788 O O . THR A 1 340 ? -9.861 4.928 30.989 1.00 62.00 340 THR A O 1
ATOM 2791 N N . ALA A 1 341 ? -10.244 4.020 28.954 1.00 53.84 341 ALA A N 1
ATOM 2792 C CA . ALA A 1 341 ? -11.623 3.646 29.224 1.00 53.84 341 ALA A CA 1
ATOM 2793 C C . ALA A 1 341 ? -11.648 2.656 30.398 1.00 53.84 341 ALA A C 1
ATOM 2795 O O . ALA A 1 341 ? -10.944 1.644 30.378 1.00 53.84 341 ALA A O 1
ATOM 2796 N N . VAL A 1 342 ? -12.428 2.969 31.431 1.00 47.59 342 VAL A N 1
ATOM 2797 C CA . VAL A 1 342 ? -12.744 2.010 32.494 1.00 47.59 342 VAL A CA 1
ATOM 2798 C C . VAL A 1 342 ? -13.654 0.949 31.872 1.00 47.59 342 VAL A C 1
ATOM 2800 O O . VAL A 1 342 ? -14.519 1.296 31.066 1.00 47.59 342 VAL A O 1
ATOM 2803 N N . SER A 1 343 ? -13.426 -0.330 32.189 1.00 45.88 343 SER A N 1
ATOM 2804 C CA . SER A 1 343 ? -14.324 -1.412 31.762 1.00 45.88 343 SER A CA 1
ATOM 2805 C C . SER A 1 343 ? -15.772 -1.046 32.123 1.00 45.88 343 SER A C 1
ATOM 2807 O O . SER A 1 343 ? -15.977 -0.585 33.250 1.00 45.88 343 SER A O 1
ATOM 2809 N N . PRO A 1 344 ? -16.743 -1.210 31.206 1.00 49.00 344 PRO A N 1
ATOM 2810 C CA . PRO A 1 344 ? -18.157 -1.027 31.521 1.00 49.00 344 PRO A CA 1
ATOM 2811 C C . PRO A 1 344 ? -18.647 -2.009 32.588 1.00 49.00 344 PRO A C 1
ATOM 2813 O O . PRO A 1 344 ? -18.047 -3.108 32.707 1.00 49.00 344 PRO A O 1
#

Solvent-accessible surface area (backbone atoms only — not comparable to full-atom values): 18284 Å² total; per-residue (Å²): 129,64,68,65,58,54,52,51,54,52,49,53,52,50,52,53,50,50,50,55,52,46,52,56,50,48,54,53,51,50,43,57,48,50,51,52,53,58,76,68,50,71,58,26,72,62,46,42,64,74,48,74,78,44,27,56,63,50,19,52,54,49,46,54,49,48,52,52,51,51,52,47,24,68,76,60,85,53,66,55,83,54,53,68,59,53,42,49,29,29,44,57,35,26,52,76,49,60,65,51,35,54,54,42,25,49,48,27,27,71,66,48,65,35,48,69,60,15,47,52,45,28,53,53,35,33,76,62,38,74,47,45,19,63,46,33,37,53,47,13,45,45,22,48,74,70,71,60,41,22,70,59,12,24,52,25,12,45,53,16,35,68,22,84,73,39,51,72,71,54,20,56,49,25,44,52,52,17,23,54,26,25,47,72,65,66,37,54,64,62,15,44,52,46,29,50,52,48,35,74,68,41,89,47,68,70,54,28,53,53,21,53,51,51,43,39,56,47,51,46,51,52,50,39,53,55,48,38,56,47,40,52,52,45,24,76,74,66,80,44,46,50,70,45,69,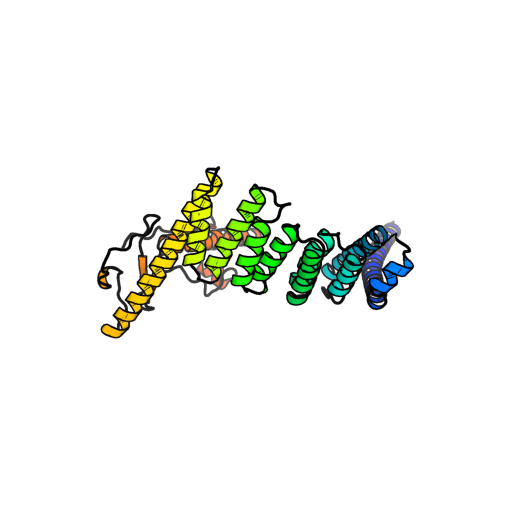79,72,65,70,62,97,62,89,85,78,40,79,83,76,46,50,71,47,38,40,49,86,79,44,49,59,44,47,48,58,59,34,54,51,51,40,50,53,51,26,51,52,50,23,52,51,26,52,53,48,21,71,79,66,76,44,47,51,82,42,72,64,55,34,26,76,73,64,77,36,66,79,83,68,77,75,47,79,82,56,52,65,50,73,40,38,89,78,26,42,40,45,68,46,80,61,73,83,131

pLDDT: mean 88.94, std 8.81, range [45.88, 98.56]

Foldseek 3Di:
DVVVVVVVVVVVVVVVVVVVVVVVVVLVVVLVVLVVCLVPPDQLVVVLVVCPPCLQVVLVVLVVSLVSNCVSLVVPVLAPPRLLRSLNNSCSSPVQPVCSLLVSLVCCCPSVVNNVSSLVSLVSSCVSVVLALSSLQSNLVSCVPPVLVLVSNLVSLQSSLPRPPADPVNSLVSLLSSLVSCVSVVVLVVNLVSLVVQLVPDPDVVSVVVSLVSNLVSLVVVVQVVLLVLQVVCCVVPVWGDQASVVSVDPDDDARSVRWGWGADRVPRHIDTLVVLVVVQVVVQVLQLVLQVVVCVVVVFGDPDVVVCCVVVVDPPPPDRRPQWDWDADRRNSGIDTDRRDDD

Sequence (344 aa):
MRKPIFMITMLIILIFLTTIFNDALYEERERVRIDMEMAYFPNGVFLKQAVMGYDMVAADVVWLKAIQYYGGHKLGDKLFIWLDHIFGIITDLDPQFINAYVFGSLVISEDARKPELAIKLLKKGIAHNPDSWRLYFEAGFIYYLILKEYDLSIQYFTLASERPDVPPEVSKMCRRWAAFSAKKSSDFSTSLELWQEIYQSATDDYTRDIAERSISFLLIDINMSYLTGHVRRFYEMRGRYPKTVSELSLAQPITDPLQGFYLINPETGEVFSSIKQNENIRQIVGKITRLAHEFRKDRKIFPKSVSEMKEEGILPHNLEIPYGTSFVYNSETGTARPITAVSP

Secondary structure (DSSP, 8-state):
-HHHHHHHHHHHHHHHHHHHHHHHHHHHHHHHHHHHHHHTPPPHHHHHHHTTT-HHHHHHHHHHHHHHHHHHHHHTT---SSHHHHHHHHHHH-TT-HHHHHHHHHHHHHTS--HHHHHHHHHHHHHH-TT-HHHHHHHHHHIIIII--HHHHHHHHHHHHT-TT--HHHHHHHHHHHHHHHHHTT-HHHHHHHHHHHHHH--SHHHHHHHHHHHHHHHHHHHHHHHHHHHHHHHHHHSS--SSGGGG--SS----TTS--EEE-TTT--EEEHHHHHHHHHHHHHHHHHHHHHHHHHHSS--S-HHHHHHTTSS-TT-PPPTT-EEEEETTTTEEEEEPPPP-

Nearest PDB structures (foldseek):
  8sah-assembly1_B  TM=6.670E-01  e=2.142E-01  Homo sapiens
  5zyq-assembly1_A  TM=5.655E-01  e=1.671E-01  Homo sapiens
  5ctq-assembly2_C  TM=3.872E-01  e=1.590E-01  Homo sapiens
  5jjw-assembly1_A  TM=3.430E-01  e=8.762E-02  Homo sapiens
  3msv-assembly3_B  TM=2.198E-01  e=1.370E-01  Schizosaccharomyces pombe

Mean predicted aligned error: 9.61 Å